Protein AF-0000000077151288 (afdb_homodimer)

Nearest PDB structures (foldseek):
  6z94-assembly2_B  TM=9.284E-01  e=4.843E-17  uncultured bacterium
  1kvs-assembly1_A  TM=2.671E-01  e=2.967E-01  Escherichia coli
  1nah-assembly1_A  TM=2.744E-01  e=1.844E+00  Escherichia coli
  1a9y-assembly1_A-2  TM=2.621E-01  e=1.731E+00  Escherichia coli
  1kvu-assembly1_A-2  TM=2.338E-01  e=2.228E+00  Escherichia coli

Sequence (300 aa):
MILVSACLAGLDSKYNGKNNYNGYIEKLVREGKAIMICPEQMGGLPTPRDSCEIACGAGGDVLAGKAKVIDSKGQNQTEKFLKGARETLKVARLYNIKKAILKSKSPSCGFGRIYDGTFSGKLIEGNGVTAELLSGNGFEVMTEEDIPKKMILVSACLAGLDSKYNGKNNYNGYIEKLVREGKAIMICPEQMGGLPTPRDSCEIACGAGGDVLAGKAKVIDSKGQNQTEKFLKGARETLKVARLYNIKKAILKSKSPSCGFGRIYDGTFSGKLIEGNGVTAELLSGNGFEVMTEEDIPKK

InterPro domains:
  IPR007553 2-thiouracil desulfurase [PF04463] (2-146)

Radius of gyration: 18.73 Å; Cα contacts (8 Å, |Δi|>4): 794; chains: 2; bounding box: 40×53×42 Å

Solvent-accessible surface area (backbone atoms only — not comparable to full-atom values): 14656 Å² total; per-residue (Å²): 101,29,40,30,32,27,22,33,51,51,40,50,66,31,46,82,44,40,56,56,65,34,72,70,53,30,49,36,28,44,70,66,40,38,47,73,43,50,42,53,41,62,19,19,41,42,35,54,43,75,55,60,28,26,34,77,50,37,14,63,33,38,78,70,69,67,26,43,31,31,29,78,83,68,48,80,44,40,68,35,45,52,43,3,27,50,50,46,50,51,50,33,56,45,53,71,39,52,37,35,43,21,49,62,44,30,52,42,36,0,64,63,33,18,47,56,36,75,85,77,80,48,73,37,80,28,28,5,35,30,35,34,54,41,43,75,69,70,30,49,74,46,32,66,87,73,47,82,78,129,101,29,38,30,33,27,22,32,49,50,40,51,66,30,44,83,43,40,55,56,65,36,72,71,53,32,50,37,30,44,69,65,40,38,46,71,42,50,42,54,40,62,18,18,40,42,35,54,43,74,55,61,28,26,34,77,50,34,14,62,33,37,78,70,69,67,26,45,31,30,29,79,84,67,47,80,45,40,67,34,46,52,43,2,26,52,49,47,51,50,51,33,55,46,52,70,40,52,36,34,42,19,49,62,43,31,52,42,37,0,64,64,32,18,48,56,35,75,84,77,78,47,72,36,82,29,28,4,34,29,36,34,54,42,43,75,69,69,29,50,74,46,32,65,85,74,45,82,76,130

Secondary structure (DSSP, 8-state):
-EEEEGGGGT-S-STTS-----HHHHHHHHTT-EEEE-HHHHTT--SS---EEEETS-HHHHHTTS-EEEETTS-B-HHHHHHHHHHHHHHHHHTT--EEEE-TB-TTT--SEEE-SSSSS-EEE---HHHHHHHHTT-EEEEGGGS---/-EEEEGGGGT-S-STTS-----HHHHHHHHTT-EEEE-HHHHTT--SS---EEEETS-HHHHHTTS-EEEETTS-B-HHHHHHHHHHHHHHHHHTT--EEEE-TB-TTT--SEEE-SSSSS-EEE---HHHHHHHHTT-EEEEGGGS---

Organism: Ruminiclostridium cellulolyticum (strain ATCC 35319 / DSM 5812 / JCM 6584 / H10) (NCBI:txid394503)

Foldseek 3Di:
DAEEEQLCLWQLLELASGGNHDPVVVVCVVVVNYDYADLLVQLPHDPNHFAKFKEPDAQVCLVVVNIFIAGPVGDTCSSSLLSSLVVSVVVCVVVVHQEYAYADQHLRQHAQKHAHGPPPPDIDGYGHNNNVSSVVVRHHYHYPVPDDRD/DAEEEQLCLWQLLELASGGNHDPVVVVCVVVVNYDYADLLVQLPHDPNHFAKFKEPDAQVCLVVVNIFIAGPVGDTCSSSLLSSLVVSVVVCVVVVHQEYAYADQHLRQHAQKHAHGPPPPDIDGYGHNNNVSSVVVRHHYHYPVPDDRD

pLDDT: mean 97.58, std 5.74, range [43.06, 99.0]

Structure (mmCIF, N/CA/C/O backbone):
data_AF-0000000077151288-model_v1
#
loop_
_entity.id
_entity.type
_entity.pdbx_description
1 polymer 'Uncharacterized protein'
#
loop_
_atom_site.group_PDB
_atom_site.id
_atom_site.type_symbol
_atom_site.label_atom_id
_atom_site.label_alt_id
_atom_site.label_comp_id
_atom_site.label_asym_id
_atom_site.label_entity_id
_atom_site.label_seq_id
_atom_site.pdbx_PDB_ins_code
_atom_site.Cartn_x
_atom_site.Cartn_y
_atom_site.Cartn_z
_atom_site.occupancy
_atom_site.B_iso_or_equiv
_atom_site.auth_seq_id
_atom_site.auth_comp_id
_atom_site.auth_asym_id
_atom_site.auth_atom_id
_atom_site.pdbx_PDB_model_num
ATOM 1 N N . MET A 1 1 ? 17.812 -4.578 -6.18 1 94.25 1 MET A N 1
ATOM 2 C CA . MET A 1 1 ? 16.562 -4.41 -5.434 1 94.25 1 MET A CA 1
ATOM 3 C C . MET A 1 1 ? 15.539 -5.461 -5.848 1 94.25 1 MET A C 1
ATOM 5 O O . MET A 1 1 ? 15.516 -5.887 -7.004 1 94.25 1 MET A O 1
ATOM 9 N N . ILE A 1 2 ? 14.812 -6.02 -4.91 1 98.12 2 ILE A N 1
ATOM 10 C CA . ILE A 1 2 ? 13.836 -7.078 -5.145 1 98.12 2 ILE A CA 1
ATOM 11 C C . ILE A 1 2 ? 12.453 -6.629 -4.668 1 98.12 2 ILE A C 1
ATOM 13 O O . ILE A 1 2 ? 12.344 -5.902 -3.682 1 98.12 2 ILE A O 1
ATOM 17 N N . LEU A 1 3 ? 11.477 -7 -5.457 1 98.75 3 LEU A N 1
ATOM 18 C CA . LEU A 1 3 ? 10.094 -6.801 -5.035 1 98.75 3 LEU A CA 1
ATOM 19 C C . LEU A 1 3 ? 9.648 -7.91 -4.082 1 98.75 3 LEU A C 1
ATOM 21 O O . LEU A 1 3 ? 9.891 -9.094 -4.344 1 98.75 3 LEU A O 1
ATOM 25 N N . VAL A 1 4 ? 9.055 -7.539 -2.932 1 98.88 4 VAL A N 1
ATOM 26 C CA . VAL A 1 4 ? 8.625 -8.578 -2.004 1 98.88 4 VAL A CA 1
ATOM 27 C C . VAL A 1 4 ? 7.188 -8.305 -1.559 1 98.88 4 VAL A C 1
ATOM 29 O O . VAL A 1 4 ? 6.762 -7.152 -1.49 1 98.88 4 VAL A O 1
ATOM 32 N N . SER A 1 5 ? 6.367 -9.406 -1.288 1 98.94 5 SER A N 1
ATOM 33 C CA . SER A 1 5 ? 5.074 -9.227 -0.643 1 98.94 5 SER A CA 1
ATOM 34 C C . SER A 1 5 ? 5.223 -8.578 0.73 1 98.94 5 SER A C 1
ATOM 36 O O . SER A 1 5 ? 5.996 -9.055 1.565 1 98.94 5 SER A O 1
ATOM 38 N N . ALA A 1 6 ? 4.43 -7.543 0.948 1 98.88 6 ALA A N 1
ATOM 39 C CA . ALA A 1 6 ? 4.535 -6.77 2.184 1 98.88 6 ALA A CA 1
ATOM 40 C C . ALA A 1 6 ? 4.258 -7.645 3.402 1 98.88 6 ALA A C 1
ATOM 42 O O . ALA A 1 6 ? 4.879 -7.473 4.453 1 98.88 6 ALA A O 1
ATOM 43 N N . CYS A 1 7 ? 3.307 -8.578 3.273 1 98.81 7 CYS A N 1
ATOM 44 C CA . CYS A 1 7 ? 2.945 -9.43 4.406 1 98.81 7 CYS A CA 1
ATOM 45 C C . CYS A 1 7 ? 4.137 -10.266 4.859 1 98.81 7 CYS A C 1
ATOM 47 O O . CYS A 1 7 ? 4.254 -10.594 6.043 1 98.81 7 CYS A O 1
ATOM 49 N N . LEU A 1 8 ? 5.031 -10.633 3.949 1 98.62 8 LEU A N 1
ATOM 50 C CA . LEU A 1 8 ? 6.207 -11.43 4.285 1 98.62 8 LEU A CA 1
ATOM 51 C C . LEU A 1 8 ? 7.203 -10.617 5.098 1 98.62 8 LEU A C 1
ATOM 53 O O . LEU A 1 8 ? 8.031 -11.172 5.816 1 98.62 8 LEU A O 1
ATOM 57 N N . ALA A 1 9 ? 7.141 -9.281 4.922 1 98.31 9 ALA A N 1
ATOM 58 C CA . ALA A 1 9 ? 8.023 -8.391 5.668 1 98.31 9 ALA A CA 1
ATOM 59 C C . ALA A 1 9 ? 7.387 -7.973 6.992 1 98.31 9 ALA A C 1
ATOM 61 O O . ALA A 1 9 ? 7.938 -7.141 7.719 1 98.31 9 ALA A O 1
ATOM 62 N N . GLY A 1 10 ? 6.223 -8.469 7.273 1 98.31 10 GLY A N 1
ATOM 63 C CA . GLY A 1 10 ? 5.633 -8.258 8.586 1 98.31 10 GLY A CA 1
ATOM 64 C C . GLY A 1 10 ? 4.562 -7.18 8.586 1 98.31 10 GLY A C 1
ATOM 65 O O . GLY A 1 10 ? 4.051 -6.809 9.648 1 98.31 10 GLY A O 1
ATOM 66 N N . LEU A 1 11 ? 4.203 -6.562 7.52 1 98.44 11 LEU A N 1
ATOM 67 C CA . LEU A 1 11 ? 3.092 -5.617 7.488 1 98.44 11 LEU A CA 1
ATOM 68 C C . LEU A 1 11 ? 1.754 -6.352 7.535 1 98.44 11 LEU A C 1
ATOM 70 O O . LEU A 1 11 ? 1.594 -7.402 6.91 1 98.44 11 LEU A O 1
ATOM 74 N N . ASP A 1 12 ? 0.798 -5.844 8.266 1 98.44 12 ASP A N 1
ATOM 75 C CA . ASP A 1 12 ? -0.507 -6.473 8.438 1 98.44 12 ASP A CA 1
ATOM 76 C C . ASP A 1 12 ? -1.395 -6.234 7.215 1 98.44 12 ASP A C 1
ATOM 78 O O . ASP A 1 12 ? -2.457 -5.617 7.328 1 98.44 12 ASP A O 1
ATOM 82 N N . SER A 1 13 ? -0.981 -6.742 6.09 1 98.62 13 SER A N 1
ATOM 83 C CA . SER A 1 13 ? -1.669 -6.523 4.82 1 98.62 13 SER A CA 1
ATOM 84 C C . SER A 1 13 ? -2.371 -7.793 4.348 1 98.62 13 SER A C 1
ATOM 86 O O . SER A 1 13 ? -3.072 -7.781 3.334 1 98.62 13 SER A O 1
ATOM 88 N N . LYS A 1 14 ? -2.252 -8.938 5.078 1 98.56 14 LYS A N 1
ATOM 89 C CA . LYS A 1 14 ? -2.973 -10.172 4.777 1 98.56 14 LYS A CA 1
ATOM 90 C C . LYS A 1 14 ? -4.48 -9.961 4.855 1 98.56 14 LYS A C 1
ATOM 92 O O . LYS A 1 14 ? -4.953 -9.078 5.57 1 98.56 14 LYS A O 1
ATOM 97 N N . TYR A 1 15 ? -5.199 -10.734 4.16 1 98.75 15 TYR A N 1
ATOM 98 C CA . TYR A 1 15 ? -6.641 -10.523 4.074 1 98.75 15 TYR A CA 1
ATOM 99 C C . TYR A 1 15 ? -7.277 -10.531 5.457 1 98.75 15 TYR A C 1
ATOM 101 O O . TYR A 1 15 ? -8.266 -9.836 5.691 1 98.75 15 TYR A O 1
ATOM 109 N N . ASN A 1 16 ? -6.758 -11.281 6.414 1 98.56 16 ASN A N 1
ATOM 110 C CA . ASN A 1 16 ? -7.363 -11.406 7.738 1 98.56 16 ASN A CA 1
ATOM 111 C C . ASN A 1 16 ? -6.836 -10.336 8.695 1 98.56 16 ASN A C 1
ATOM 113 O O . ASN A 1 16 ? -7.094 -10.398 9.898 1 98.56 16 ASN A O 1
ATOM 117 N N . GLY A 1 17 ? -6.066 -9.391 8.203 1 98.38 17 GLY A N 1
ATOM 118 C CA . GLY A 1 17 ? -5.59 -8.273 9 1 98.38 17 GLY A CA 1
ATOM 119 C C . GLY A 1 17 ? -4.297 -8.57 9.742 1 98.38 17 GLY A C 1
ATOM 120 O O . GLY A 1 17 ? -3.828 -7.75 10.531 1 98.38 17 GLY A O 1
ATOM 121 N N . LYS A 1 18 ? -3.795 -9.742 9.523 1 98.31 18 LYS A N 1
ATOM 122 C CA . LYS A 1 18 ? -2.5 -10.133 10.078 1 98.31 18 LYS A CA 1
ATOM 123 C C . LYS A 1 18 ? -1.426 -10.164 8.992 1 98.31 18 LYS A C 1
ATOM 125 O O . LYS A 1 18 ? -1.477 -9.383 8.039 1 98.31 18 LYS A O 1
ATOM 130 N N . ASN A 1 19 ? -0.266 -10.891 9.273 1 98.62 19 ASN A N 1
ATOM 131 C CA . ASN A 1 19 ? 0.814 -10.953 8.289 1 98.62 19 ASN A CA 1
ATOM 132 C C . ASN A 1 19 ? 1.432 -12.344 8.227 1 98.62 19 ASN A C 1
ATOM 134 O O . ASN A 1 19 ? 0.938 -13.281 8.867 1 98.62 19 ASN A O 1
ATOM 138 N N . ASN A 1 20 ? 2.391 -12.562 7.324 1 98.44 20 ASN A N 1
ATOM 139 C CA . ASN A 1 20 ? 3.127 -13.805 7.117 1 98.44 20 ASN A CA 1
ATOM 140 C C . ASN A 1 20 ? 4.629 -13.609 7.312 1 98.44 20 ASN A C 1
ATOM 142 O O . ASN A 1 20 ? 5.43 -14.078 6.5 1 98.44 20 ASN A O 1
ATOM 146 N N . TYR A 1 21 ? 4.941 -13.078 8.406 1 98.19 21 TYR A N 1
ATOM 147 C CA . TYR A 1 21 ? 6.297 -12.617 8.695 1 98.19 21 TYR A CA 1
ATOM 148 C C . TYR A 1 21 ? 7.32 -13.695 8.359 1 98.19 21 TYR A C 1
ATOM 150 O O . TYR A 1 21 ? 7.16 -14.859 8.742 1 98.19 21 TYR A O 1
ATOM 158 N N . ASN A 1 22 ? 8.32 -13.32 7.566 1 97.69 22 ASN A N 1
ATOM 159 C CA . ASN A 1 22 ? 9.531 -14.055 7.227 1 97.69 22 ASN A CA 1
ATOM 160 C C . ASN A 1 22 ? 10.781 -13.242 7.527 1 97.69 22 ASN A C 1
ATOM 162 O O . ASN A 1 22 ? 11.031 -12.211 6.898 1 97.69 22 ASN A O 1
ATOM 166 N N . GLY A 1 23 ? 11.633 -13.727 8.453 1 97 23 GLY A N 1
ATOM 167 C CA . GLY A 1 23 ? 12.789 -12.984 8.922 1 97 23 GLY A CA 1
ATOM 168 C C . GLY A 1 23 ? 13.781 -12.656 7.82 1 97 23 GLY A C 1
ATOM 169 O O . GLY A 1 23 ? 14.406 -11.594 7.84 1 97 23 GLY A O 1
ATOM 170 N N . TYR A 1 24 ? 13.969 -13.578 6.902 1 97.44 24 TYR A N 1
ATOM 171 C CA . TYR A 1 24 ? 14.867 -13.336 5.777 1 97.44 24 TYR A CA 1
ATOM 172 C C . TYR A 1 24 ? 14.383 -12.172 4.93 1 97.44 24 TYR A C 1
ATOM 174 O O . TYR A 1 24 ? 15.172 -11.312 4.535 1 97.44 24 TYR A O 1
ATOM 182 N N . ILE A 1 25 ? 13.109 -12.109 4.66 1 97.94 25 ILE A N 1
ATOM 183 C CA . ILE A 1 25 ? 12.523 -11.062 3.834 1 97.94 25 ILE A CA 1
ATOM 184 C C . ILE A 1 25 ? 12.609 -9.719 4.562 1 97.94 25 ILE A C 1
ATOM 186 O O . ILE A 1 25 ? 12.969 -8.703 3.963 1 97.94 25 ILE A O 1
ATOM 190 N N . GLU A 1 26 ? 12.242 -9.758 5.824 1 97.75 26 GLU A N 1
ATOM 191 C CA . GLU A 1 26 ? 12.336 -8.531 6.613 1 97.75 26 GLU A CA 1
ATOM 192 C C . GLU A 1 26 ? 13.758 -7.973 6.598 1 97.75 26 GLU A C 1
ATOM 194 O O . GLU A 1 26 ? 13.953 -6.762 6.52 1 97.75 26 GLU A O 1
ATOM 199 N N . LYS A 1 27 ? 14.766 -8.812 6.699 1 97.31 27 LYS A N 1
ATOM 200 C CA . LYS A 1 27 ? 16.172 -8.383 6.664 1 97.31 27 LYS A CA 1
ATOM 201 C C . LYS A 1 27 ? 16.5 -7.699 5.344 1 97.31 27 LYS A C 1
ATOM 203 O O . LYS A 1 27 ? 17.203 -6.684 5.32 1 97.31 27 LYS A O 1
ATOM 208 N N . LEU A 1 28 ? 16.031 -8.266 4.207 1 97.38 28 LEU A N 1
ATOM 209 C CA . LEU A 1 28 ? 16.25 -7.648 2.906 1 97.38 28 LEU A CA 1
ATOM 210 C C . LEU A 1 28 ? 15.703 -6.223 2.887 1 97.38 28 LEU A C 1
ATOM 212 O O . LEU A 1 28 ? 16.344 -5.316 2.348 1 97.38 28 LEU A O 1
ATOM 216 N N . VAL A 1 29 ? 14.508 -6.031 3.473 1 97.81 29 VAL A N 1
ATOM 217 C CA . VAL A 1 29 ? 13.867 -4.723 3.521 1 97.81 29 VAL A CA 1
ATOM 218 C C . VAL A 1 29 ? 14.703 -3.77 4.375 1 97.81 29 VAL A C 1
ATOM 220 O O . VAL A 1 29 ? 15.016 -2.654 3.949 1 97.81 29 VAL A O 1
ATOM 223 N N . ARG A 1 30 ? 15.102 -4.203 5.496 1 97.12 30 ARG A N 1
ATOM 224 C CA . ARG A 1 30 ? 15.875 -3.396 6.434 1 97.12 30 ARG A CA 1
ATOM 225 C C . ARG A 1 30 ? 17.188 -2.947 5.809 1 97.12 30 ARG A C 1
ATOM 227 O O . ARG A 1 30 ? 17.672 -1.848 6.09 1 97.12 30 ARG A O 1
ATOM 234 N N . GLU A 1 31 ? 17.719 -3.773 4.996 1 97.25 31 GLU A N 1
ATOM 235 C CA . GLU A 1 31 ? 19 -3.49 4.355 1 97.25 31 GLU A CA 1
ATOM 236 C C . GLU A 1 31 ? 18.812 -2.662 3.088 1 97.25 31 GLU A C 1
ATOM 238 O O . GLU A 1 31 ? 19.781 -2.377 2.379 1 97.25 31 GLU A O 1
ATOM 243 N N . GLY A 1 32 ? 17.609 -2.293 2.832 1 95.44 32 GLY A N 1
ATOM 244 C CA . GLY A 1 32 ? 17.344 -1.466 1.667 1 95.44 32 GLY A CA 1
ATOM 245 C C . GLY A 1 32 ? 17.422 -2.23 0.359 1 95.44 32 GLY A C 1
ATOM 246 O O . GLY A 1 32 ? 17.594 -1.633 -0.706 1 95.44 32 GLY A O 1
ATOM 247 N N . LYS A 1 33 ? 17.266 -3.547 0.412 1 97.06 33 LYS A N 1
ATOM 248 C CA . LYS A 1 33 ? 17.453 -4.395 -0.763 1 97.06 33 LYS A CA 1
ATOM 249 C C . LYS A 1 33 ? 16.109 -4.844 -1.332 1 97.06 33 LYS A C 1
ATOM 251 O O . LYS A 1 33 ? 16.062 -5.535 -2.352 1 97.06 33 LYS A O 1
ATOM 256 N N . ALA A 1 34 ? 15 -4.449 -0.717 1 98.12 34 ALA A N 1
ATOM 257 C CA . ALA A 1 34 ? 13.688 -4.895 -1.18 1 98.12 34 ALA A CA 1
ATOM 258 C C . ALA A 1 34 ? 12.656 -3.775 -1.066 1 98.12 34 ALA A C 1
ATOM 260 O O . ALA A 1 34 ? 12.75 -2.924 -0.178 1 98.12 34 ALA A O 1
ATOM 261 N N . ILE A 1 35 ? 11.711 -3.793 -2.006 1 98.62 35 ILE A N 1
ATOM 262 C CA . ILE A 1 35 ? 10.539 -2.928 -2.006 1 98.62 35 ILE A CA 1
ATOM 263 C C . ILE A 1 35 ? 9.289 -3.756 -1.703 1 98.62 35 ILE A C 1
ATOM 265 O O . ILE A 1 35 ? 9.047 -4.785 -2.338 1 98.62 35 ILE A O 1
ATOM 269 N N . MET A 1 36 ? 8.523 -3.275 -0.706 1 98.69 36 MET A N 1
ATOM 270 C CA . MET A 1 36 ? 7.324 -3.992 -0.282 1 98.69 36 MET A CA 1
ATOM 271 C C . MET A 1 36 ? 6.117 -3.576 -1.118 1 98.69 36 MET A C 1
ATOM 273 O O . MET A 1 36 ? 5.949 -2.396 -1.429 1 98.69 36 MET A O 1
ATOM 277 N N . ILE A 1 37 ? 5.293 -4.555 -1.452 1 98.81 37 ILE A N 1
ATOM 278 C CA . ILE A 1 37 ? 4.035 -4.281 -2.137 1 98.81 37 ILE A CA 1
ATOM 279 C C . ILE A 1 37 ? 2.943 -5.211 -1.604 1 98.81 37 ILE A C 1
ATOM 281 O O . ILE A 1 37 ? 3.234 -6.309 -1.125 1 98.81 37 ILE A O 1
ATOM 285 N N . CYS A 1 38 ? 1.777 -4.77 -1.622 1 98.88 38 CYS A N 1
ATOM 286 C CA . CYS A 1 38 ? 0.576 -5.586 -1.493 1 98.88 38 CYS A CA 1
ATOM 287 C C . CYS A 1 38 ? -0.387 -5.328 -2.646 1 98.88 38 CYS A C 1
ATOM 289 O O . CYS A 1 38 ? -1.115 -4.332 -2.639 1 98.88 38 CYS A O 1
ATOM 291 N N . PRO A 1 39 ? -0.409 -6.242 -3.645 1 98.94 39 PRO A N 1
ATOM 292 C CA . PRO A 1 39 ? -1.254 -6.031 -4.82 1 98.94 39 PRO A CA 1
ATOM 293 C C . PRO A 1 39 ? -2.719 -5.789 -4.461 1 98.94 39 PRO A C 1
ATOM 295 O O . PRO A 1 39 ? -3.385 -4.961 -5.09 1 98.94 39 PRO A O 1
ATOM 298 N N . GLU A 1 40 ? -3.254 -6.5 -3.465 1 98.94 40 GLU A N 1
ATOM 299 C CA . GLU A 1 40 ? -4.664 -6.387 -3.109 1 98.94 40 GLU A CA 1
ATOM 300 C C . GLU A 1 40 ? -4.984 -4.996 -2.564 1 98.94 40 GLU A C 1
ATOM 302 O O . GLU A 1 40 ? -6.008 -4.406 -2.916 1 98.94 40 GLU A O 1
ATOM 307 N N . GLN A 1 41 ? -4.082 -4.48 -1.67 1 98.88 41 GLN A N 1
ATOM 308 C CA . GLN A 1 41 ? -4.285 -3.115 -1.198 1 98.88 41 GLN A CA 1
ATOM 309 C C . GLN A 1 41 ? -4.137 -2.111 -2.338 1 98.88 41 GLN A C 1
ATOM 311 O O . GLN A 1 41 ? -4.934 -1.179 -2.457 1 98.88 41 GLN A O 1
ATOM 316 N N . MET A 1 42 ? -3.135 -2.309 -3.182 1 98.81 42 MET A N 1
ATOM 317 C CA . MET A 1 42 ? -2.889 -1.401 -4.301 1 98.81 42 MET A CA 1
ATOM 318 C C . MET A 1 42 ? -4.031 -1.456 -5.309 1 98.81 42 MET A C 1
ATOM 320 O O . MET A 1 42 ? -4.285 -0.482 -6.016 1 98.81 42 MET A O 1
ATOM 324 N N . GLY A 1 43 ? -4.695 -2.531 -5.352 1 98.81 43 GLY A N 1
ATOM 325 C CA . GLY A 1 43 ? -5.871 -2.691 -6.195 1 98.81 43 GLY A CA 1
ATOM 326 C C . GLY A 1 43 ? -7.121 -2.076 -5.598 1 98.81 43 GLY A C 1
ATOM 327 O O . GLY A 1 43 ? -8.164 -2.008 -6.254 1 98.81 43 GLY A O 1
ATOM 328 N N . GLY A 1 44 ? -7.008 -1.743 -4.379 1 98.75 44 GLY A N 1
ATOM 329 C CA . GLY A 1 44 ? -8.109 -1.008 -3.771 1 98.75 44 GLY A CA 1
ATOM 330 C C . GLY A 1 44 ? -8.93 -1.848 -2.811 1 98.75 44 GLY A C 1
ATOM 331 O O . GLY A 1 44 ? -9.992 -1.422 -2.359 1 98.75 44 GLY A O 1
ATOM 332 N N . LEU A 1 45 ? -8.555 -3.049 -2.498 1 98.88 45 LEU A N 1
ATOM 333 C CA . LEU A 1 45 ? -9.289 -3.889 -1.559 1 98.88 45 LEU A CA 1
ATOM 334 C C . LEU A 1 45 ? -8.984 -3.49 -0.119 1 98.88 45 LEU A C 1
ATOM 336 O O . LEU A 1 45 ? -7.855 -3.092 0.193 1 98.88 45 LEU A O 1
ATOM 340 N N . PRO A 1 46 ? -9.953 -3.646 0.745 1 98.75 46 PRO A N 1
ATOM 341 C CA . PRO A 1 46 ? -9.711 -3.324 2.154 1 98.75 46 PRO A CA 1
ATOM 342 C C . PRO A 1 46 ? -8.961 -4.43 2.893 1 98.75 46 PRO A C 1
ATOM 344 O O . PRO A 1 46 ? -8.812 -5.535 2.369 1 98.75 46 PRO A O 1
ATOM 347 N N . THR A 1 47 ? -8.414 -4.074 4.008 1 98.81 47 THR A N 1
ATOM 348 C CA . THR A 1 47 ? -7.809 -5 4.965 1 98.81 47 THR A CA 1
ATOM 349 C C . THR A 1 47 ? -8.344 -4.742 6.371 1 98.81 47 THR A C 1
ATOM 351 O O . THR A 1 47 ? -8.18 -3.646 6.914 1 98.81 47 THR A O 1
ATOM 354 N N . PRO A 1 48 ? -9.016 -5.703 7.117 1 98.62 48 PRO A N 1
ATOM 355 C CA . PRO A 1 48 ? -9.242 -7.059 6.613 1 98.62 48 PRO A CA 1
ATOM 356 C C . PRO A 1 48 ? -10.289 -7.105 5.508 1 98.62 48 PRO A C 1
ATOM 358 O O . PRO A 1 48 ? -10.93 -6.09 5.215 1 98.62 48 PRO A O 1
ATOM 361 N N . ARG A 1 49 ? -10.352 -8.156 4.852 1 98.81 49 ARG A N 1
ATOM 362 C CA . ARG A 1 49 ? -11.328 -8.469 3.814 1 98.81 49 ARG A CA 1
ATOM 363 C C . ARG A 1 49 ? -11.625 -9.961 3.777 1 98.81 49 ARG A C 1
ATOM 365 O O . ARG A 1 49 ? -10.922 -10.758 4.398 1 98.81 49 ARG A O 1
ATOM 372 N N . ASP A 1 50 ? -12.688 -10.312 3.018 1 98.75 50 ASP A N 1
ATOM 373 C CA . ASP A 1 50 ? -12.961 -11.727 2.779 1 98.75 50 ASP A CA 1
ATOM 374 C C . ASP A 1 50 ? -11.867 -12.359 1.913 1 98.75 50 ASP A C 1
ATOM 376 O O . ASP A 1 50 ? -11.328 -11.703 1.016 1 98.75 50 ASP A O 1
ATOM 380 N N . SER A 1 51 ? -11.562 -13.617 2.23 1 98.81 51 SER A N 1
ATOM 381 C CA . SER A 1 51 ? -10.586 -14.336 1.417 1 98.81 51 SER A CA 1
ATOM 382 C C . SER A 1 51 ? -11.07 -14.477 -0.023 1 98.81 51 SER A C 1
ATOM 384 O O . SER A 1 51 ? -12.273 -14.5 -0.281 1 98.81 51 SER A O 1
ATOM 386 N N . CYS A 1 52 ? -10.164 -14.547 -0.966 1 98.94 52 CYS A N 1
ATOM 387 C CA . CYS A 1 52 ? -10.477 -14.68 -2.383 1 98.94 52 CYS A CA 1
ATOM 388 C C . CYS A 1 52 ? -9.766 -15.891 -2.986 1 98.94 52 CYS A C 1
ATOM 390 O O . CYS A 1 52 ? -8.695 -16.281 -2.516 1 98.94 52 CYS A O 1
ATOM 392 N N . GLU A 1 53 ? -10.297 -16.469 -3.936 1 98.94 53 GLU A N 1
ATOM 393 C CA . GLU A 1 53 ? -9.695 -17.5 -4.781 1 98.94 53 GLU A CA 1
ATOM 394 C C . GLU A 1 53 ? -10.055 -17.281 -6.25 1 98.94 53 GLU A C 1
ATOM 396 O O . GLU A 1 53 ? -10.992 -16.547 -6.562 1 98.94 53 GLU A O 1
ATOM 401 N N . ILE A 1 54 ? -9.25 -17.781 -7.172 1 98.94 54 ILE A N 1
ATOM 402 C CA . ILE A 1 54 ? -9.539 -17.734 -8.602 1 98.94 54 ILE A CA 1
ATOM 403 C C . ILE A 1 54 ? -10.461 -18.891 -8.977 1 98.94 54 ILE A C 1
ATOM 405 O O . ILE A 1 54 ? -10.109 -20.062 -8.805 1 98.94 54 ILE A O 1
ATOM 409 N N . ALA A 1 55 ? -11.625 -18.516 -9.469 1 98.06 55 ALA A N 1
ATOM 410 C CA . ALA A 1 55 ? -12.617 -19.516 -9.844 1 98.06 55 ALA A CA 1
ATOM 411 C C . ALA A 1 55 ? -12.352 -20.047 -11.25 1 98.06 55 ALA A C 1
ATOM 413 O O . ALA A 1 55 ? -12.266 -19.281 -12.203 1 98.06 55 ALA A O 1
ATOM 414 N N . CYS A 1 56 ? -12.242 -21.328 -11.375 1 93.88 56 CYS A N 1
ATOM 415 C CA . CYS A 1 56 ? -12.172 -22.062 -12.641 1 93.88 56 CYS A CA 1
ATOM 416 C C . CYS A 1 56 ? -10.992 -21.594 -13.477 1 93.88 56 CYS A C 1
ATOM 418 O O . CYS A 1 56 ? -11.141 -21.312 -14.664 1 93.88 56 CYS A O 1
ATOM 420 N N . GLY A 1 57 ? -9.852 -21.484 -12.922 1 97.81 57 GLY A N 1
ATOM 421 C CA . GLY A 1 57 ? -8.641 -21.125 -13.633 1 97.81 57 GLY A CA 1
ATOM 422 C C . GLY A 1 57 ? -7.551 -20.578 -12.727 1 97.81 57 GLY A C 1
ATOM 423 O O . GLY A 1 57 ? -7.582 -20.812 -11.508 1 97.81 57 GLY A O 1
ATOM 424 N N . ALA A 1 58 ? -6.5 -20.047 -13.336 1 98.69 58 ALA A N 1
ATOM 425 C CA . ALA A 1 58 ? -5.379 -19.422 -12.648 1 98.69 58 ALA A CA 1
ATOM 426 C C . ALA A 1 58 ? -5.184 -17.984 -13.109 1 98.69 58 ALA A C 1
ATOM 428 O O . ALA A 1 58 ? -6.043 -17.422 -13.797 1 98.69 58 ALA A O 1
ATOM 429 N N . GLY A 1 59 ? -4.105 -17.375 -12.641 1 98.88 59 GLY A N 1
ATOM 430 C CA . GLY A 1 59 ? -3.859 -15.969 -12.922 1 98.88 59 GLY A CA 1
ATOM 431 C C . GLY A 1 59 ? -3.869 -15.641 -14.398 1 98.88 59 GLY A C 1
ATOM 432 O O . GLY A 1 59 ? -4.379 -14.594 -14.805 1 98.88 59 GLY A O 1
ATOM 433 N N . GLY A 1 60 ? -3.242 -16.531 -15.172 1 98.81 60 GLY A N 1
ATOM 434 C CA . GLY A 1 60 ? -3.232 -16.312 -16.609 1 98.81 60 GLY A CA 1
ATOM 435 C C . GLY A 1 60 ? -4.625 -16.266 -17.203 1 98.81 60 GLY A C 1
ATOM 436 O O . GLY A 1 60 ? -4.879 -15.469 -18.125 1 98.81 60 GLY A O 1
ATOM 437 N N . ASP A 1 61 ? -5.535 -17.094 -16.781 1 98.88 61 ASP A N 1
ATOM 438 C CA . ASP A 1 61 ? -6.918 -17.109 -17.25 1 98.88 61 ASP A CA 1
ATOM 439 C C . ASP A 1 61 ? -7.641 -15.82 -16.844 1 98.88 61 ASP A C 1
ATOM 441 O O . ASP A 1 61 ? -8.477 -15.312 -17.609 1 98.88 61 ASP A O 1
ATOM 445 N N . VAL A 1 62 ? -7.355 -15.328 -15.633 1 98.94 62 VAL A N 1
ATOM 446 C CA . VAL A 1 62 ? -7.953 -14.062 -15.203 1 98.94 62 VAL A CA 1
ATOM 447 C C . VAL A 1 62 ? -7.496 -12.938 -16.125 1 98.94 62 VAL A C 1
ATOM 449 O O . VAL A 1 62 ? -8.32 -12.141 -16.594 1 98.94 62 VAL A O 1
ATOM 452 N N . LEU A 1 63 ? -6.172 -12.867 -16.422 1 98.88 63 LEU A N 1
ATOM 453 C CA . LEU A 1 63 ? -5.602 -11.844 -17.281 1 98.88 63 LEU A CA 1
ATOM 454 C C . LEU A 1 63 ? -6.203 -11.914 -18.688 1 98.88 63 LEU A C 1
ATOM 456 O O . LEU A 1 63 ? -6.371 -10.891 -19.344 1 98.88 63 LEU A O 1
ATOM 460 N N . ALA A 1 64 ? -6.586 -13.07 -19.094 1 98.69 64 ALA A N 1
ATOM 461 C CA . ALA A 1 64 ? -7.141 -13.297 -20.422 1 98.69 64 ALA A CA 1
ATOM 462 C C . ALA A 1 64 ? -8.656 -13.109 -20.422 1 98.69 64 ALA A C 1
ATOM 464 O O . ALA A 1 64 ? -9.305 -13.242 -21.469 1 98.69 64 ALA A O 1
ATOM 465 N N . GLY A 1 65 ? -9.242 -12.852 -19.297 1 98.56 65 GLY A N 1
ATOM 466 C CA . GLY A 1 65 ? -10.68 -12.648 -19.203 1 98.56 65 GLY A CA 1
ATOM 467 C C . GLY A 1 65 ? -11.469 -13.945 -19.203 1 98.56 65 GLY A C 1
ATOM 468 O O . GLY A 1 65 ? -12.664 -13.953 -19.484 1 98.56 65 GLY A O 1
ATOM 469 N N . LYS A 1 66 ? -10.852 -15.031 -18.828 1 98.69 66 LYS A N 1
ATOM 470 C CA . LYS A 1 66 ? -11.461 -16.344 -18.922 1 98.69 66 LYS A CA 1
ATOM 471 C C . LYS A 1 66 ? -11.766 -16.922 -17.547 1 98.69 66 LYS A C 1
ATOM 473 O O . LYS A 1 66 ? -12.328 -18 -17.422 1 98.69 66 LYS A O 1
ATOM 478 N N . ALA A 1 67 ? -11.352 -16.312 -16.516 1 98.75 67 ALA A N 1
ATOM 479 C CA . ALA A 1 67 ? -11.609 -16.703 -15.133 1 98.75 67 ALA A CA 1
ATOM 480 C C . ALA A 1 67 ? -11.867 -15.469 -14.258 1 98.75 67 ALA A C 1
ATOM 482 O O . ALA A 1 67 ? -11.594 -14.344 -14.664 1 98.75 67 ALA A O 1
ATOM 483 N N . LYS A 1 68 ? -12.461 -15.719 -13.156 1 98.81 68 LYS A N 1
ATOM 484 C CA . LYS A 1 68 ? -12.812 -14.656 -12.219 1 98.81 68 LYS A CA 1
ATOM 485 C C . LYS A 1 68 ? -12.172 -14.898 -10.852 1 98.81 68 LYS A C 1
ATOM 487 O O . LYS A 1 68 ? -11.883 -16.031 -10.492 1 98.81 68 LYS A O 1
ATOM 492 N N . VAL A 1 69 ? -11.875 -13.82 -10.18 1 98.94 69 VAL A N 1
ATOM 493 C CA . VAL A 1 69 ? -11.547 -13.891 -8.758 1 98.94 69 VAL A CA 1
ATOM 494 C C . VAL A 1 69 ? -12.797 -13.648 -7.922 1 98.94 69 VAL A C 1
ATOM 496 O O . VAL A 1 69 ? -13.469 -12.625 -8.078 1 98.94 69 VAL A O 1
ATOM 499 N N . ILE A 1 70 ? -13.078 -14.57 -7.047 1 98.88 70 ILE A N 1
ATOM 500 C CA . ILE A 1 70 ? -14.281 -14.477 -6.227 1 98.88 70 ILE A CA 1
ATOM 501 C C . ILE A 1 70 ? -13.898 -14.523 -4.746 1 98.88 70 ILE A C 1
ATOM 503 O O . ILE A 1 70 ? -12.945 -15.211 -4.371 1 98.88 70 ILE A O 1
ATOM 507 N N . ASP A 1 71 ? -14.594 -13.75 -3.918 1 98.75 71 ASP A N 1
ATOM 508 C CA . ASP A 1 71 ? -14.336 -13.828 -2.484 1 98.75 71 ASP A CA 1
ATOM 509 C C . ASP A 1 71 ? -15.203 -14.898 -1.826 1 98.75 71 ASP A C 1
ATOM 511 O O . ASP A 1 71 ? -16.016 -15.539 -2.492 1 98.75 71 ASP A O 1
ATOM 515 N N . SER A 1 72 ? -15 -15.172 -0.568 1 98.56 72 SER A N 1
ATOM 516 C CA . SER A 1 72 ? -15.648 -16.266 0.14 1 98.56 72 SER A CA 1
ATOM 517 C C . SER A 1 72 ? -17.141 -16.016 0.292 1 98.56 72 SER A C 1
ATOM 519 O O . SER A 1 72 ? -17.891 -16.922 0.669 1 98.56 72 SER A O 1
ATOM 521 N N . LYS A 1 73 ? -17.578 -14.836 -0.033 1 98.44 73 LYS A N 1
ATOM 522 C CA . LYS A 1 73 ? -19 -14.508 0.012 1 98.44 73 LYS A CA 1
ATOM 52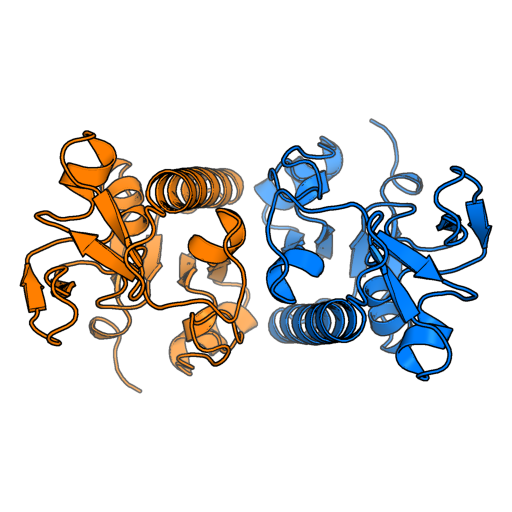3 C C . LYS A 1 73 ? -19.609 -14.492 -1.39 1 98.44 73 LYS A C 1
ATOM 525 O O . LYS A 1 73 ? -20.766 -14.094 -1.569 1 98.44 73 LYS A O 1
ATOM 530 N N . GLY A 1 74 ? -18.812 -14.797 -2.328 1 98.12 74 GLY A N 1
ATOM 531 C CA . GLY A 1 74 ? -19.312 -14.938 -3.688 1 98.12 74 GLY A CA 1
ATOM 532 C C . GLY A 1 74 ? -19.234 -13.648 -4.488 1 98.12 74 GLY A C 1
ATOM 533 O O . GLY A 1 74 ? -19.719 -13.586 -5.617 1 98.12 74 GLY A O 1
ATOM 534 N N . GLN A 1 75 ? -18.656 -12.586 -3.955 1 98.38 75 GLN A N 1
ATOM 535 C CA . GLN A 1 75 ? -18.547 -11.32 -4.668 1 98.38 75 GLN A CA 1
ATOM 536 C C . GLN A 1 75 ? -17.391 -11.352 -5.668 1 98.38 75 GLN A C 1
ATOM 538 O O . GLN A 1 75 ? -16.328 -11.891 -5.371 1 98.38 75 GLN A O 1
ATOM 543 N N . ASN A 1 76 ? -17.656 -10.82 -6.859 1 98.81 76 ASN A N 1
ATOM 544 C CA . ASN A 1 76 ? -16.641 -10.719 -7.91 1 98.81 76 ASN A CA 1
ATOM 545 C C . ASN A 1 76 ? -15.625 -9.617 -7.609 1 98.81 76 ASN A C 1
ATOM 547 O O . ASN A 1 76 ? -15.984 -8.445 -7.543 1 98.81 76 ASN A O 1
ATOM 551 N N . GLN A 1 77 ? -14.328 -9.992 -7.418 1 98.88 77 GLN A N 1
ATOM 552 C CA . GLN A 1 77 ? -13.273 -9.039 -7.098 1 98.88 77 GLN A CA 1
ATOM 553 C C . GLN A 1 77 ? -12.273 -8.922 -8.242 1 98.88 77 GLN A C 1
ATOM 555 O O . GLN A 1 77 ? -11.188 -8.367 -8.07 1 98.88 77 GLN A O 1
ATOM 560 N N . THR A 1 78 ? -12.57 -9.367 -9.445 1 98.94 78 THR A N 1
ATOM 561 C CA . THR A 1 78 ? -11.664 -9.531 -10.57 1 98.94 78 THR A CA 1
ATOM 562 C C . THR A 1 78 ? -10.992 -8.211 -10.922 1 98.94 78 THR A C 1
ATOM 564 O O . THR A 1 78 ? -9.766 -8.141 -11.055 1 98.94 78 THR A O 1
ATOM 567 N N . GLU A 1 79 ? -11.766 -7.195 -11.031 1 98.88 79 GLU A N 1
ATOM 568 C CA . GLU A 1 79 ? -11.219 -5.918 -11.492 1 98.88 79 GLU A CA 1
ATOM 569 C C . GLU A 1 79 ? -10.203 -5.359 -10.508 1 98.88 79 GLU A C 1
ATOM 571 O O . GLU A 1 79 ? -9.219 -4.742 -10.906 1 98.88 79 GLU A O 1
ATOM 576 N N . LYS A 1 80 ? -10.453 -5.551 -9.211 1 98.81 80 LYS A N 1
ATOM 577 C CA . LYS A 1 80 ? -9.523 -5.078 -8.188 1 98.81 80 LYS A CA 1
ATOM 578 C C . LYS A 1 80 ? -8.211 -5.848 -8.234 1 98.81 80 LYS A C 1
ATOM 580 O O . LYS A 1 80 ? -7.141 -5.27 -8.031 1 98.81 80 LYS A O 1
ATOM 585 N N . PHE A 1 81 ? -8.273 -7.129 -8.492 1 98.94 81 PHE A N 1
ATOM 586 C CA . PHE A 1 81 ? -7.066 -7.941 -8.609 1 98.94 81 PHE A CA 1
ATOM 587 C C . PHE A 1 81 ? -6.277 -7.555 -9.852 1 98.94 81 PHE A C 1
ATOM 589 O O . PHE A 1 81 ? -5.047 -7.492 -9.812 1 98.94 81 PHE 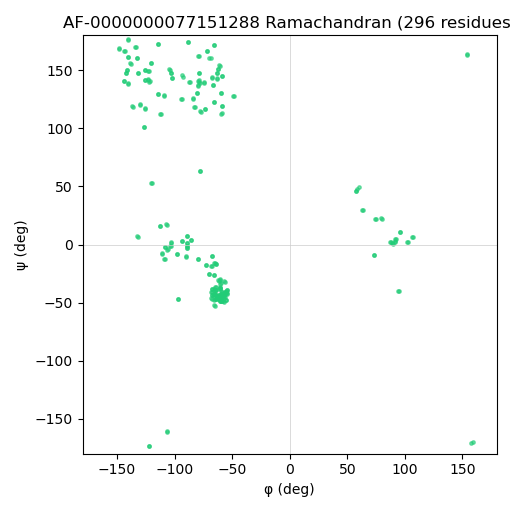A O 1
ATOM 596 N N . LEU A 1 82 ? -6.961 -7.316 -10.93 1 98.94 82 LEU A N 1
ATOM 597 C CA . LEU A 1 82 ? -6.297 -6.871 -12.148 1 98.94 82 LEU A CA 1
ATOM 598 C C . LEU A 1 82 ? -5.629 -5.516 -11.945 1 98.94 82 LEU A C 1
ATOM 600 O O . LEU A 1 82 ? -4.477 -5.32 -12.336 1 98.94 82 LEU A O 1
ATOM 604 N N . LYS A 1 83 ? -6.348 -4.609 -11.328 1 98.88 83 LYS A N 1
ATOM 605 C CA . LYS A 1 83 ? -5.785 -3.295 -11.031 1 98.88 83 LYS A CA 1
ATOM 606 C C . LYS A 1 83 ? -4.547 -3.418 -10.148 1 98.88 83 LYS A C 1
ATOM 608 O O . LYS A 1 83 ? -3.529 -2.77 -10.398 1 98.88 83 LYS A O 1
ATOM 613 N N . GLY A 1 84 ? -4.676 -4.25 -9.102 1 98.88 84 GLY A N 1
ATOM 614 C CA . GLY A 1 84 ? -3.543 -4.484 -8.219 1 98.88 84 GLY A CA 1
ATOM 615 C C . GLY A 1 84 ? -2.318 -5.008 -8.938 1 98.88 84 GLY A C 1
ATOM 616 O O . GLY A 1 84 ? -1.195 -4.586 -8.664 1 98.88 84 GLY A O 1
ATOM 617 N N . ALA A 1 85 ? -2.525 -5.918 -9.852 1 98.94 85 ALA A N 1
ATOM 618 C CA . ALA A 1 85 ? -1.435 -6.473 -10.648 1 98.94 85 ALA A CA 1
ATOM 619 C C . ALA A 1 85 ? -0.772 -5.395 -11.5 1 98.94 85 ALA A C 1
ATOM 621 O O . ALA A 1 85 ? 0.456 -5.297 -11.547 1 98.94 85 ALA A O 1
ATOM 622 N N . ARG A 1 86 ? -1.58 -4.57 -12.125 1 98.88 86 ARG A N 1
ATOM 623 C CA . ARG A 1 86 ? -1.056 -3.51 -12.984 1 98.88 86 ARG A CA 1
ATOM 624 C C . ARG A 1 86 ? -0.28 -2.48 -12.164 1 98.88 86 ARG A C 1
ATOM 626 O O . ARG A 1 86 ? 0.782 -2.018 -12.586 1 98.88 86 ARG A O 1
ATOM 633 N N . GLU A 1 87 ? -0.818 -2.123 -11.031 1 98.75 87 GLU A N 1
ATOM 634 C CA . GLU A 1 87 ? -0.115 -1.179 -10.164 1 98.75 87 GLU A CA 1
ATOM 635 C C . GLU A 1 87 ? 1.203 -1.762 -9.664 1 98.75 87 GLU A C 1
ATOM 637 O O . GLU A 1 87 ? 2.197 -1.043 -9.539 1 98.75 87 GLU A O 1
ATOM 642 N N . THR A 1 88 ? 1.193 -3.025 -9.344 1 98.88 88 THR A N 1
ATOM 643 C CA . THR A 1 88 ? 2.42 -3.686 -8.914 1 98.88 88 THR A CA 1
ATOM 644 C C . THR A 1 88 ? 3.477 -3.633 -10.016 1 98.88 88 THR A C 1
ATOM 646 O O . THR A 1 88 ? 4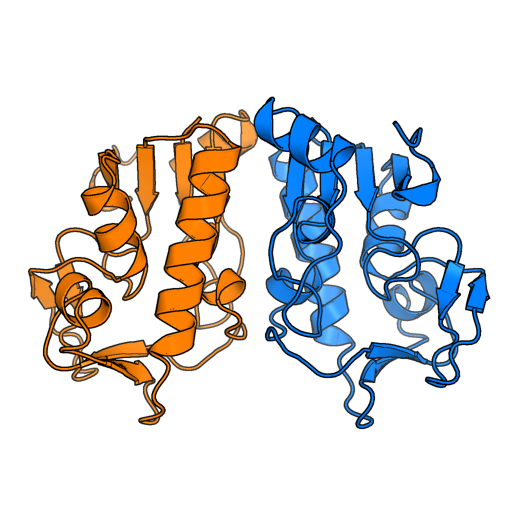.637 -3.314 -9.75 1 98.88 88 THR A O 1
ATOM 649 N N . LEU A 1 89 ? 3.1 -3.967 -11.234 1 98.88 89 LEU A N 1
ATOM 650 C CA . LEU A 1 89 ? 4.023 -3.883 -12.367 1 98.88 89 LEU A CA 1
ATOM 651 C C . LEU A 1 89 ? 4.555 -2.463 -12.523 1 98.88 89 LEU A C 1
ATOM 653 O O . LEU A 1 89 ? 5.75 -2.266 -12.758 1 98.88 89 LEU A O 1
ATOM 657 N N . LYS A 1 90 ? 3.652 -1.511 -12.422 1 98.5 90 LYS A N 1
ATOM 658 C CA . LYS A 1 90 ? 4.047 -0.107 -12.492 1 98.5 90 LYS A CA 1
ATOM 659 C C . LYS A 1 90 ? 5.117 0.213 -11.453 1 98.5 90 LYS A C 1
ATOM 661 O O . LYS A 1 90 ? 6.133 0.835 -11.773 1 98.5 90 LYS A O 1
ATOM 666 N N . VAL A 1 91 ? 4.926 -0.197 -10.219 1 98.62 91 VAL A N 1
ATOM 667 C CA . VAL A 1 91 ? 5.871 0.03 -9.133 1 98.62 91 VAL A CA 1
ATOM 668 C C . VAL A 1 91 ? 7.207 -0.628 -9.461 1 98.62 91 VAL A C 1
ATOM 670 O O . VAL A 1 91 ? 8.266 -0.007 -9.32 1 98.62 91 VAL A O 1
ATOM 673 N N . ALA A 1 92 ? 7.176 -1.863 -9.875 1 98.69 92 ALA A N 1
ATOM 674 C CA . ALA A 1 92 ? 8.398 -2.588 -10.219 1 98.69 92 ALA A CA 1
ATOM 675 C C . ALA A 1 92 ? 9.188 -1.85 -11.297 1 98.69 92 ALA A C 1
ATOM 677 O O . ALA A 1 92 ? 10.406 -1.729 -11.203 1 98.69 92 ALA A O 1
ATOM 678 N N . ARG A 1 93 ? 8.492 -1.368 -12.25 1 97.88 93 ARG A N 1
ATOM 679 C CA . ARG A 1 93 ? 9.141 -0.642 -13.336 1 97.88 93 ARG A CA 1
ATOM 680 C C . ARG A 1 93 ? 9.734 0.673 -12.844 1 97.88 93 ARG A C 1
ATOM 682 O O . ARG A 1 93 ? 10.836 1.05 -13.242 1 97.88 93 ARG A O 1
ATOM 689 N N . LEU A 1 94 ? 8.984 1.36 -12.039 1 97.69 94 LEU A N 1
ATOM 690 C CA . LEU A 1 94 ? 9.469 2.617 -11.477 1 97.69 94 LEU A CA 1
ATOM 691 C C . LEU A 1 94 ? 10.789 2.416 -10.75 1 97.69 94 LEU A C 1
ATOM 693 O O . LEU A 1 94 ? 11.695 3.248 -10.859 1 97.69 94 LEU A O 1
ATOM 697 N N . TYR A 1 95 ? 10.906 1.31 -10.023 1 97.69 95 TYR A N 1
ATOM 698 C CA . TYR A 1 95 ? 12.109 1.036 -9.234 1 97.69 95 TYR A CA 1
ATOM 699 C C . TYR A 1 95 ? 13.141 0.273 -10.062 1 97.69 95 TYR A C 1
ATOM 701 O O . TYR A 1 95 ? 14.211 -0.066 -9.562 1 97.69 95 TYR A O 1
ATOM 709 N N . ASN A 1 96 ? 12.836 -0.047 -11.305 1 97.25 96 ASN A N 1
ATOM 710 C CA . ASN A 1 96 ? 13.695 -0.822 -12.195 1 97.25 96 ASN A CA 1
ATOM 711 C C . ASN A 1 96 ? 14.031 -2.188 -11.602 1 97.25 96 ASN A C 1
ATOM 713 O O . ASN A 1 96 ? 15.195 -2.578 -11.547 1 97.25 96 ASN A O 1
ATOM 717 N N . ILE A 1 97 ? 13.008 -2.828 -11.109 1 98.19 97 ILE A N 1
ATOM 718 C CA . ILE A 1 97 ? 13.141 -4.141 -10.484 1 98.19 97 ILE A CA 1
ATOM 719 C C . ILE A 1 97 ? 12.672 -5.223 -11.453 1 98.19 97 ILE A C 1
ATOM 721 O O . ILE A 1 97 ? 11.656 -5.059 -12.133 1 98.19 97 ILE A O 1
ATOM 725 N N . LYS A 1 98 ? 13.406 -6.41 -11.414 1 98.12 98 LYS A N 1
ATOM 726 C CA . LYS A 1 98 ? 13.031 -7.516 -12.289 1 98.12 98 LYS A CA 1
ATOM 727 C C . LYS A 1 98 ? 12.961 -8.828 -11.516 1 98.12 98 LYS A C 1
ATOM 729 O O . LYS A 1 98 ? 12.844 -9.898 -12.117 1 98.12 98 LYS A O 1
ATOM 734 N N . LYS A 1 99 ? 13.094 -8.773 -10.234 1 98.69 99 LYS A N 1
ATOM 735 C CA . LYS A 1 99 ? 13.008 -9.945 -9.367 1 98.69 99 LYS A CA 1
ATOM 736 C C . LYS A 1 99 ? 11.977 -9.734 -8.258 1 98.69 99 LYS A C 1
ATOM 738 O O . LYS A 1 99 ? 11.859 -8.633 -7.719 1 98.69 99 LYS A O 1
ATOM 743 N N . ALA A 1 100 ? 11.25 -10.852 -7.969 1 98.88 100 ALA A N 1
ATOM 744 C CA . ALA A 1 100 ? 10.234 -10.758 -6.926 1 98.88 100 ALA A CA 1
ATOM 745 C C . ALA A 1 100 ? 10.211 -12.023 -6.07 1 98.88 100 ALA A C 1
ATOM 747 O O . ALA A 1 100 ? 10.367 -13.133 -6.586 1 98.88 100 ALA A O 1
ATOM 748 N N . ILE A 1 101 ? 10.07 -11.844 -4.777 1 98.88 101 ILE A N 1
ATOM 749 C CA . ILE A 1 101 ? 9.727 -12.906 -3.838 1 98.88 101 ILE A CA 1
ATOM 750 C C . ILE A 1 101 ? 8.328 -12.656 -3.273 1 98.88 101 ILE A C 1
ATOM 752 O O . ILE A 1 101 ? 8.117 -11.734 -2.488 1 98.88 101 ILE A O 1
ATOM 756 N N . LEU A 1 102 ? 7.395 -13.531 -3.629 1 98.94 102 LEU A N 1
ATOM 757 C CA . LEU A 1 102 ? 5.98 -13.281 -3.365 1 98.94 102 LEU A CA 1
ATOM 758 C C . LEU A 1 102 ? 5.391 -14.375 -2.48 1 98.94 102 LEU A C 1
ATOM 760 O O . LEU A 1 102 ? 5.949 -15.477 -2.389 1 98.94 102 LEU A O 1
ATOM 764 N N . LYS A 1 103 ? 4.316 -14.047 -1.782 1 98.88 103 LYS A N 1
ATOM 765 C CA . LYS A 1 103 ? 3.662 -14.961 -0.851 1 98.88 103 LYS A CA 1
ATOM 766 C C . LYS A 1 103 ? 3.062 -16.156 -1.584 1 98.88 103 LYS A C 1
ATOM 768 O O . LYS A 1 103 ? 2.176 -15.992 -2.426 1 98.88 103 LYS A O 1
ATOM 773 N N . SER A 1 104 ? 3.42 -17.375 -1.276 1 98.75 104 SER A N 1
ATOM 774 C CA . SER A 1 104 ? 2.961 -18.609 -1.919 1 98.75 104 SER A CA 1
ATOM 775 C C . SER A 1 104 ? 1.46 -18.797 -1.735 1 98.75 104 SER A C 1
ATOM 777 O O . SER A 1 104 ? 0.875 -18.281 -0.779 1 98.75 104 SER A O 1
ATOM 779 N N . LYS A 1 105 ? 0.808 -19.438 -2.779 1 98.75 105 LYS A N 1
ATOM 780 C CA . LYS A 1 105 ? -0.561 -19.938 -2.766 1 98.75 105 LYS A CA 1
ATOM 781 C C . LYS A 1 105 ? -1.57 -18.797 -2.84 1 98.75 105 LYS A C 1
ATOM 783 O O . LYS A 1 105 ? -2.773 -19.031 -2.977 1 98.75 105 LYS A O 1
ATOM 788 N N . SER A 1 106 ? -1.155 -17.578 -2.725 1 98.81 106 SER A N 1
ATOM 789 C CA . SER A 1 106 ? -1.993 -16.375 -2.779 1 98.81 106 SER A CA 1
ATOM 790 C C . SER A 1 106 ? -2.654 -16.219 -4.145 1 98.81 106 SER A C 1
ATOM 792 O O . SER A 1 106 ? -2.029 -16.484 -5.176 1 98.81 106 SER A O 1
ATOM 794 N N . PRO A 1 107 ? -3.912 -15.742 -4.207 1 98.94 107 PRO A N 1
ATOM 795 C CA . PRO A 1 107 ? -4.551 -15.516 -5.504 1 98.94 107 PRO A CA 1
ATOM 796 C C . PRO A 1 107 ? -3.908 -14.367 -6.281 1 98.94 107 PRO A C 1
ATOM 798 O O . PRO A 1 107 ? -4.148 -14.219 -7.484 1 98.94 107 PRO A O 1
ATOM 801 N N . SER A 1 108 ? -3.174 -13.508 -5.664 1 98.94 108 SER A N 1
ATOM 802 C CA . SER A 1 108 ? -2.424 -12.453 -6.336 1 98.94 108 SER A CA 1
ATOM 803 C C . SER A 1 108 ? -0.969 -12.859 -6.551 1 98.94 108 SER A C 1
ATOM 805 O O . 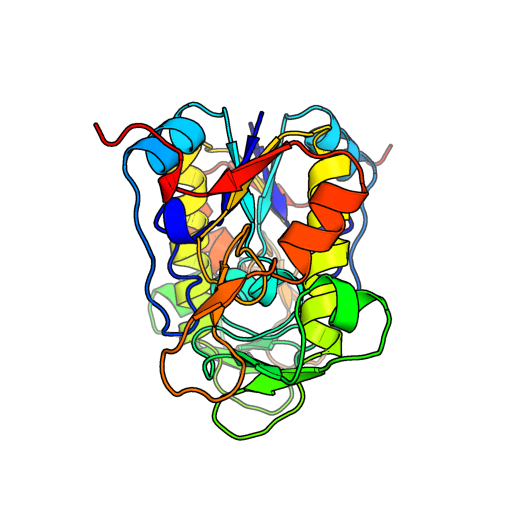SER A 1 108 ? -0.465 -12.812 -7.672 1 98.94 108 SER A O 1
ATOM 807 N N . CYS A 1 109 ? -0.358 -13.383 -5.543 1 98.94 109 CYS A N 1
ATOM 808 C CA . CYS A 1 109 ? 1.097 -13.453 -5.457 1 98.94 109 CYS A CA 1
ATOM 809 C C . CYS A 1 109 ? 1.582 -14.883 -5.621 1 98.94 109 CYS A C 1
ATOM 811 O O . CYS A 1 109 ? 2.781 -15.125 -5.77 1 98.94 109 CYS A O 1
ATOM 813 N N . GLY A 1 110 ? 0.689 -15.844 -5.562 1 98.88 110 GLY A N 1
ATOM 814 C CA . GLY A 1 110 ? 1.117 -17.234 -5.672 1 98.88 110 GLY A CA 1
ATOM 815 C C . GLY A 1 110 ? 1.845 -17.531 -6.969 1 98.88 110 GLY A C 1
ATOM 816 O O . GLY A 1 110 ? 1.475 -17.016 -8.023 1 98.88 110 GLY A O 1
ATOM 817 N N . PHE A 1 111 ? 2.785 -18.375 -6.914 1 98.88 111 PHE A N 1
ATOM 818 C CA . PHE A 1 111 ? 3.564 -18.781 -8.07 1 98.88 111 PHE A CA 1
ATOM 819 C C . PHE A 1 111 ? 3.779 -20.297 -8.062 1 98.88 111 PHE A C 1
ATOM 821 O O . PHE A 1 111 ? 4.344 -20.844 -7.113 1 98.88 111 PHE A O 1
ATOM 828 N N . GLY A 1 112 ? 3.336 -21 -9.016 1 98.56 112 GLY A N 1
ATOM 829 C CA . GLY A 1 112 ? 3.455 -22.453 -9.133 1 98.56 112 GLY A CA 1
ATOM 830 C C . GLY A 1 112 ? 2.246 -23.188 -8.594 1 98.56 112 GLY A C 1
ATOM 831 O O . GLY A 1 112 ? 1.846 -24.219 -9.148 1 98.56 112 GLY A O 1
ATOM 832 N N . ARG A 1 113 ? 1.677 -22.75 -7.48 1 98.62 113 ARG A N 1
ATOM 833 C CA . ARG A 1 113 ? 0.494 -23.359 -6.887 1 98.62 113 ARG A CA 1
ATOM 834 C C . ARG A 1 113 ? -0.414 -22.312 -6.262 1 98.62 113 ARG A C 1
ATOM 836 O O . ARG A 1 113 ? 0.062 -21.375 -5.605 1 98.62 113 ARG A O 1
ATOM 843 N N . ILE A 1 114 ? -1.713 -22.516 -6.441 1 98.88 114 ILE A N 1
ATOM 844 C CA . ILE A 1 114 ? -2.729 -21.672 -5.824 1 98.88 114 ILE A CA 1
ATOM 845 C C . ILE A 1 114 ? -3.928 -22.516 -5.41 1 98.88 114 ILE A C 1
ATOM 847 O O . ILE A 1 114 ? -4.02 -23.688 -5.777 1 98.88 114 ILE A O 1
ATOM 851 N N . TYR A 1 115 ? -4.785 -21.969 -4.625 1 98.81 115 TYR A N 1
ATOM 852 C CA . TYR A 1 115 ? -6.012 -22.672 -4.258 1 98.81 115 TYR A CA 1
ATOM 853 C C . TYR A 1 115 ? -6.953 -22.781 -5.449 1 98.81 115 TYR A C 1
ATOM 855 O O . TYR A 1 115 ? -6.93 -21.938 -6.348 1 98.81 115 TYR A O 1
ATOM 863 N N . ASP A 1 116 ? -7.891 -23.688 -5.422 1 98.5 116 ASP A N 1
ATOM 864 C CA . ASP A 1 116 ? -8.578 -24.125 -6.633 1 98.5 116 ASP A CA 1
ATOM 865 C C . ASP A 1 116 ? -9.859 -23.328 -6.859 1 98.5 116 ASP A C 1
ATOM 867 O O . ASP A 1 116 ? -10.664 -23.672 -7.723 1 98.5 116 ASP A O 1
ATOM 871 N N . GLY A 1 117 ? -10.133 -22.406 -6.07 1 98.5 117 GLY A N 1
ATOM 872 C CA . GLY A 1 117 ? -11.266 -21.547 -6.312 1 98.5 117 GLY A CA 1
ATOM 873 C C . GLY A 1 117 ? -12.547 -22.031 -5.652 1 98.5 117 GLY A C 1
ATOM 874 O O . GLY A 1 117 ? -13.594 -21.391 -5.781 1 98.5 117 GLY A O 1
ATOM 875 N N . THR A 1 118 ? -12.469 -23.141 -4.879 1 98 118 THR A N 1
ATOM 876 C CA . THR A 1 118 ? -13.68 -23.719 -4.289 1 98 118 THR A CA 1
ATOM 877 C C . THR A 1 118 ? -13.727 -23.438 -2.787 1 98 118 THR A C 1
ATOM 879 O O . THR A 1 118 ? -14.68 -23.828 -2.111 1 98 118 THR A O 1
ATOM 882 N N . PHE A 1 119 ? -12.719 -22.859 -2.271 1 98.31 119 PHE A N 1
ATOM 883 C CA . PHE A 1 119 ? -12.586 -22.562 -0.852 1 98.31 119 PHE A CA 1
ATOM 884 C C . PHE A 1 119 ? -12.555 -23.828 -0.022 1 98.31 119 PHE A C 1
ATOM 886 O O . PHE A 1 119 ? -12.93 -23.828 1.151 1 98.31 119 PHE A O 1
ATOM 893 N N . SER A 1 120 ? -12.039 -24.938 -0.625 1 97.88 120 SER A N 1
ATOM 894 C CA . SER A 1 120 ? -11.961 -26.234 0.053 1 97.88 120 SER A CA 1
ATOM 895 C C . SER A 1 120 ? -10.57 -26.469 0.63 1 97.88 120 SER A C 1
ATOM 897 O O . SER A 1 120 ? -10.344 -27.453 1.345 1 97.88 120 SER A O 1
ATOM 899 N N . GLY A 1 121 ? -9.664 -25.562 0.265 1 98.06 121 GLY A N 1
ATOM 900 C CA . GLY A 1 121 ? -8.289 -25.75 0.704 1 98.06 121 GLY A CA 1
ATOM 901 C C . GLY A 1 121 ? -7.461 -26.578 -0.264 1 98.06 121 GLY A C 1
ATOM 902 O O . GLY A 1 121 ? -6.262 -26.766 -0.049 1 98.06 121 GLY A O 1
ATOM 903 N N . LYS A 1 122 ? -8.062 -26.969 -1.322 1 98.19 122 LYS A N 1
ATOM 904 C CA . LYS A 1 122 ? -7.359 -27.766 -2.326 1 98.19 122 LYS A CA 1
ATOM 905 C C . LYS A 1 122 ? -6.477 -26.875 -3.199 1 98.19 122 LYS A C 1
ATOM 907 O O . LYS A 1 122 ? -6.887 -25.781 -3.6 1 98.19 122 LYS A O 1
ATOM 912 N N . LEU A 1 123 ? -5.289 -27.406 -3.488 1 98.5 123 LEU A N 1
ATOM 913 C CA . LEU A 1 123 ? -4.34 -26.672 -4.312 1 98.5 123 LEU A CA 1
ATOM 914 C C . LEU A 1 123 ? -4.305 -27.219 -5.73 1 98.5 123 LEU A C 1
ATOM 916 O O . LEU A 1 123 ? -4.504 -28.422 -5.941 1 98.5 123 LEU A O 1
ATOM 920 N N . ILE A 1 124 ? -4.066 -26.344 -6.645 1 98.5 124 ILE A N 1
ATOM 921 C CA . ILE A 1 124 ? -3.842 -26.703 -8.047 1 98.5 124 ILE A CA 1
ATOM 922 C C . ILE A 1 124 ? -2.607 -25.969 -8.57 1 98.5 124 ILE A C 1
ATOM 924 O O . ILE A 1 124 ? -2.141 -25.016 -7.953 1 98.5 124 ILE A O 1
ATOM 928 N N . GLU A 1 125 ? -2.086 -26.516 -9.664 1 98.5 125 GLU A N 1
ATOM 929 C CA . GLU A 1 125 ? -1.01 -25.797 -10.336 1 98.5 125 GLU A CA 1
ATOM 930 C C . GLU A 1 125 ? -1.512 -24.484 -10.945 1 98.5 125 GLU A C 1
ATOM 932 O O . GLU A 1 125 ? -2.605 -24.438 -11.508 1 98.5 125 GLU A O 1
ATOM 937 N N . GLY A 1 126 ? -0.718 -23.422 -10.789 1 98.62 126 GLY A N 1
ATOM 938 C CA . GLY A 1 126 ? -1.062 -22.125 -11.359 1 98.62 126 GLY A CA 1
ATOM 939 C C . GLY A 1 126 ? -0.445 -20.953 -10.609 1 98.62 126 GLY A C 1
ATOM 940 O O . GLY A 1 126 ? 0.073 -21.125 -9.508 1 98.62 126 GLY A O 1
ATOM 941 N N . ASN A 1 127 ? -0.452 -19.875 -11.25 1 98.94 127 ASN A N 1
ATOM 942 C CA . ASN A 1 127 ? 0.033 -18.641 -10.648 1 98.94 127 ASN A CA 1
ATOM 943 C C . ASN A 1 127 ? -1.118 -17.719 -10.242 1 98.94 127 ASN A C 1
ATOM 945 O O . ASN A 1 127 ? -2.203 -17.797 -10.82 1 98.94 127 ASN A O 1
ATOM 949 N N . GLY A 1 128 ? -0.875 -16.922 -9.195 1 98.94 128 GLY A N 1
ATOM 950 C CA . GLY A 1 128 ? -1.776 -15.812 -8.938 1 98.94 128 GLY A CA 1
ATOM 951 C C . GLY A 1 128 ? -1.741 -14.758 -10.023 1 98.94 128 GLY A C 1
ATOM 952 O O . GLY A 1 128 ? -0.858 -14.773 -10.883 1 98.94 128 GLY A O 1
ATOM 953 N N . VAL A 1 129 ? -2.648 -13.797 -9.945 1 99 129 VAL A N 1
ATOM 954 C CA . VAL A 1 129 ? -2.852 -12.812 -11.008 1 99 129 VAL A CA 1
ATOM 955 C C . VAL A 1 129 ? -1.607 -11.938 -11.141 1 99 129 VAL A C 1
ATOM 957 O O . VAL A 1 129 ? -1.078 -11.766 -12.242 1 99 129 VAL A O 1
ATOM 960 N N . THR A 1 130 ? -1.142 -11.352 -10.039 1 99 130 THR A N 1
ATOM 961 C CA . THR A 1 130 ? 0.016 -10.461 -10.047 1 99 130 THR A CA 1
ATOM 962 C C . THR A 1 130 ? 1.277 -11.219 -10.453 1 99 130 THR A C 1
ATOM 964 O O . THR A 1 130 ? 2.061 -10.742 -11.273 1 99 130 THR A O 1
ATOM 967 N N . ALA A 1 131 ? 1.479 -12.383 -9.852 1 98.94 131 ALA A N 1
ATOM 968 C CA . ALA A 1 131 ? 2.639 -13.203 -10.188 1 98.94 131 ALA A CA 1
ATOM 969 C C . ALA A 1 131 ? 2.674 -13.523 -11.68 1 98.94 131 ALA A C 1
ATOM 971 O O . ALA A 1 131 ? 3.732 -13.453 -12.305 1 98.94 131 ALA A O 1
ATOM 972 N N . GLU A 1 132 ? 1.54 -13.906 -12.211 1 98.94 132 GLU A N 1
ATOM 973 C CA . GLU A 1 132 ? 1.445 -14.219 -13.633 1 98.94 132 GLU A CA 1
ATOM 974 C C . GLU A 1 132 ? 1.824 -13.008 -14.484 1 98.94 132 GLU A C 1
ATOM 976 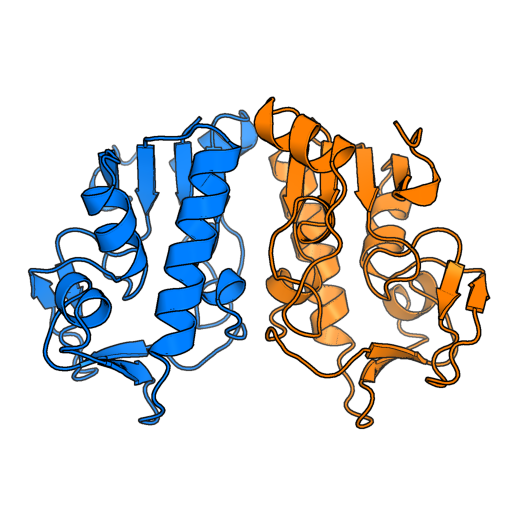O O . GLU A 1 132 ? 2.58 -13.141 -15.453 1 98.94 132 GLU A O 1
ATOM 981 N N . LEU A 1 133 ? 1.271 -11.867 -14.172 1 98.94 133 LEU A N 1
ATOM 982 C CA . LEU A 1 133 ? 1.565 -10.656 -14.93 1 98.94 133 LEU A CA 1
ATOM 983 C C . LEU A 1 133 ? 3.057 -10.336 -14.883 1 98.94 133 LEU A C 1
ATOM 985 O O . LEU A 1 133 ? 3.658 -10.016 -15.914 1 98.94 133 LEU A O 1
ATOM 989 N N . LEU A 1 134 ? 3.652 -10.375 -13.656 1 98.94 134 LEU A N 1
ATOM 990 C CA . LEU A 1 134 ? 5.078 -10.094 -13.516 1 98.94 134 LEU A CA 1
ATOM 991 C C . LEU A 1 134 ? 5.914 -11.07 -14.328 1 98.94 134 LEU A C 1
ATOM 993 O O . LEU A 1 134 ? 6.801 -10.664 -15.078 1 98.94 134 LEU A O 1
ATOM 997 N N . SER A 1 135 ? 5.613 -12.375 -14.203 1 98.88 135 SER A N 1
ATOM 998 C CA . SER A 1 135 ? 6.355 -13.391 -14.945 1 98.88 135 SER A CA 1
ATOM 999 C C . SER A 1 135 ? 6.238 -13.172 -16.453 1 98.88 135 SER A C 1
ATOM 1001 O O . SER A 1 135 ? 7.234 -13.258 -17.172 1 98.88 135 SER A O 1
ATOM 1003 N N . GLY A 1 136 ? 5.078 -12.859 -16.891 1 98.75 136 GLY A N 1
ATOM 1004 C CA . GLY A 1 136 ? 4.832 -12.594 -18.297 1 98.75 136 GLY A CA 1
ATOM 1005 C C . GLY A 1 136 ? 5.551 -11.359 -18.812 1 98.75 136 GLY A C 1
ATOM 1006 O O . GLY A 1 136 ? 5.676 -11.164 -20.016 1 98.75 136 GLY A O 1
ATOM 1007 N N . ASN A 1 137 ? 5.988 -10.562 -17.938 1 98.69 137 ASN A N 1
ATOM 1008 C CA . ASN A 1 137 ? 6.719 -9.352 -18.312 1 98.69 137 ASN A CA 1
ATOM 1009 C C . ASN A 1 137 ? 8.211 -9.477 -18 1 98.69 137 ASN A C 1
ATOM 1011 O O . ASN A 1 137 ? 8.898 -8.477 -17.812 1 98.69 137 ASN A O 1
ATOM 1015 N N . GLY A 1 138 ? 8.695 -10.664 -17.812 1 98.38 138 GLY A N 1
ATOM 1016 C CA . GLY A 1 138 ? 10.133 -10.914 -17.781 1 98.38 138 GLY A CA 1
ATOM 1017 C C . GLY A 1 138 ? 10.703 -10.93 -16.375 1 98.38 138 GLY A C 1
ATOM 1018 O O . GLY A 1 138 ? 11.922 -10.945 -16.188 1 98.38 138 GLY A O 1
ATOM 1019 N N . PHE A 1 139 ? 9.906 -10.938 -15.414 1 98.75 139 PHE A N 1
ATOM 1020 C CA . PHE A 1 139 ? 10.398 -10.984 -14.039 1 98.75 139 PHE A CA 1
ATOM 1021 C C . PHE A 1 139 ? 10.797 -12.398 -13.656 1 98.75 139 PHE A C 1
ATOM 1023 O O . PHE A 1 139 ? 10.133 -13.367 -14.039 1 98.75 139 PHE A O 1
ATOM 1030 N N . GLU A 1 140 ? 11.875 -12.469 -12.922 1 98.69 140 GLU A N 1
ATOM 1031 C CA . GLU A 1 140 ? 12.125 -13.68 -12.141 1 98.69 140 GLU A CA 1
ATOM 1032 C C . GLU A 1 140 ? 11.266 -13.703 -10.883 1 98.69 140 GLU A C 1
ATOM 1034 O O . GLU A 1 140 ? 11.445 -12.875 -9.984 1 98.69 140 GLU A O 1
ATOM 1039 N N . VAL A 1 141 ? 10.352 -14.664 -10.805 1 98.81 141 VAL A N 1
ATOM 1040 C CA . VAL A 1 141 ? 9.414 -14.711 -9.688 1 98.81 141 VAL A CA 1
ATOM 1041 C C . VAL A 1 141 ? 9.672 -15.969 -8.859 1 98.81 141 VAL A C 1
ATOM 1043 O O . VAL A 1 141 ? 9.82 -17.062 -9.406 1 98.81 141 VAL A O 1
ATOM 1046 N N . MET A 1 142 ? 9.805 -15.836 -7.594 1 98.25 142 MET A N 1
ATOM 1047 C CA . MET A 1 142 ? 9.875 -16.953 -6.645 1 98.25 142 MET A CA 1
ATOM 1048 C C . MET A 1 142 ? 8.977 -16.688 -5.445 1 98.25 142 MET A C 1
ATOM 1050 O O . MET A 1 142 ? 8.391 -15.617 -5.316 1 98.25 142 MET A O 1
ATOM 1054 N N . THR A 1 143 ? 8.766 -17.719 -4.578 1 98.56 143 THR A N 1
ATOM 1055 C CA . THR A 1 143 ? 8.016 -17.562 -3.336 1 98.56 143 THR A CA 1
ATOM 1056 C C . THR A 1 143 ? 8.922 -17.766 -2.129 1 98.56 143 THR A C 1
ATOM 1058 O O . THR A 1 143 ? 10.102 -18.109 -2.283 1 98.56 143 THR A O 1
ATOM 1061 N N . GLU A 1 144 ? 8.359 -17.484 -0.938 1 97.75 144 GLU A N 1
ATOM 1062 C CA . GLU A 1 144 ? 9.141 -17.672 0.278 1 97.75 144 GLU A CA 1
ATOM 1063 C C . GLU A 1 144 ? 9.5 -19.141 0.479 1 97.75 144 GLU A C 1
ATOM 1065 O O . GLU A 1 144 ? 10.406 -19.469 1.25 1 97.75 144 GLU A O 1
ATOM 1070 N N . GLU A 1 145 ? 8.812 -20.047 -0.204 1 96.12 145 GLU A N 1
ATOM 1071 C CA . GLU A 1 145 ? 9.109 -21.469 -0.111 1 96.12 145 GLU A CA 1
ATOM 1072 C C . GLU A 1 145 ? 10.406 -21.812 -0.833 1 96.12 145 GLU A C 1
ATOM 1074 O O . GLU A 1 145 ? 10.977 -22.891 -0.626 1 96.12 145 GLU A O 1
ATOM 1079 N N . ASP A 1 146 ? 10.836 -20.922 -1.68 1 92.44 146 ASP A N 1
ATOM 1080 C CA . ASP A 1 146 ? 12.039 -21.125 -2.484 1 92.44 146 ASP A CA 1
ATOM 1081 C C . ASP A 1 146 ? 13.273 -20.594 -1.764 1 92.44 146 ASP A C 1
ATOM 1083 O O . ASP A 1 146 ? 14.398 -20.766 -2.238 1 92.44 146 ASP A O 1
ATOM 1087 N N . ILE A 1 147 ? 13.094 -19.875 -0.684 1 87.62 147 ILE A N 1
ATOM 1088 C CA . ILE A 1 147 ? 14.211 -19.25 0.019 1 87.62 147 ILE A CA 1
ATOM 1089 C C . ILE A 1 147 ? 14.711 -20.188 1.126 1 87.62 147 ILE A C 1
ATOM 1091 O O . ILE A 1 147 ? 13.938 -20.969 1.677 1 87.62 147 ILE A O 1
ATOM 1095 N N . PRO A 1 148 ? 16.047 -20.078 1.229 1 73.94 148 PRO A N 1
ATOM 1096 C CA . PRO A 1 148 ? 16.578 -20.891 2.316 1 73.94 148 PRO A CA 1
ATOM 1097 C C . PRO A 1 148 ? 16 -20.531 3.678 1 73.94 148 PRO A C 1
ATOM 1099 O O . PRO A 1 148 ? 15.734 -19.344 3.943 1 73.94 148 PRO A O 1
ATOM 1102 N N . LYS A 1 149 ? 15.398 -21.469 4.199 1 64.19 149 LYS A N 1
ATOM 1103 C CA . LYS A 1 149 ? 14.969 -21.25 5.578 1 64.19 149 LYS A CA 1
ATOM 1104 C C . LYS A 1 149 ? 16.156 -20.953 6.484 1 64.19 149 LYS A C 1
ATOM 1106 O O . LYS A 1 149 ? 17.203 -21.594 6.375 1 64.19 149 LYS A O 1
ATOM 1111 N N . LYS A 1 150 ? 16.422 -19.906 7.074 1 43.06 150 LYS A N 1
ATOM 1112 C CA . LYS A 1 150 ? 17.5 -19.781 8.055 1 43.06 150 LYS A CA 1
ATOM 1113 C C . LYS A 1 150 ? 17.234 -20.672 9.266 1 43.06 150 LYS A C 1
ATOM 1115 O O . LYS A 1 150 ? 16.078 -20.891 9.648 1 43.06 150 LYS A O 1
ATOM 1120 N N . MET B 1 1 ? 17.516 7.723 1.882 1 94.19 1 MET B N 1
ATOM 1121 C CA . MET B 1 1 ? 16.188 7.297 1.436 1 94.19 1 MET B CA 1
ATOM 1122 C C . MET B 1 1 ? 15.094 8.141 2.09 1 94.19 1 MET B C 1
ATOM 1124 O O . MET B 1 1 ? 15.25 8.586 3.229 1 94.19 1 MET B O 1
ATOM 1128 N N . ILE B 1 2 ? 14.062 8.516 1.363 1 98.12 2 ILE B N 1
ATOM 1129 C CA . ILE B 1 2 ? 12.977 9.367 1.833 1 98.12 2 ILE B CA 1
ATOM 1130 C C . ILE B 1 2 ? 11.641 8.648 1.675 1 98.12 2 ILE B C 1
ATOM 1132 O O . ILE B 1 2 ? 11.453 7.883 0.724 1 98.12 2 ILE B O 1
ATOM 1136 N N . LEU B 1 3 ? 10.82 8.828 2.672 1 98.75 3 LEU B N 1
ATOM 1137 C CA . LEU B 1 3 ? 9.445 8.352 2.568 1 98.75 3 LEU B CA 1
ATOM 1138 C C . LEU B 1 3 ? 8.594 9.336 1.767 1 98.75 3 LEU B C 1
ATOM 1140 O O . LEU B 1 3 ? 8.656 10.547 1.987 1 98.75 3 LEU B O 1
ATOM 1144 N N . VAL B 1 4 ? 7.844 8.828 0.781 1 98.88 4 VAL B N 1
ATOM 1145 C CA . VAL B 1 4 ? 7.016 9.742 -0.001 1 98.88 4 VAL B CA 1
ATOM 1146 C C . VAL B 1 4 ? 5.598 9.18 -0.116 1 98.88 4 VAL B C 1
ATOM 1148 O O . VAL B 1 4 ? 5.402 7.965 -0.112 1 98.88 4 VAL B O 1
ATOM 1151 N N . SER B 1 5 ? 4.547 10.094 -0.167 1 98.94 5 SER B N 1
ATOM 1152 C CA . SER B 1 5 ? 3.197 9.648 -0.505 1 98.94 5 SER B CA 1
ATOM 1153 C C . SER B 1 5 ? 3.156 9.016 -1.891 1 98.94 5 SER B C 1
ATOM 1155 O O . SER B 1 5 ? 3.609 9.609 -2.869 1 98.94 5 SER B O 1
ATOM 1157 N N . ALA B 1 6 ? 2.555 7.832 -1.95 1 98.88 6 ALA B N 1
ATOM 1158 C CA . ALA B 1 6 ? 2.523 7.066 -3.193 1 98.88 6 ALA B CA 1
ATOM 1159 C C . ALA B 1 6 ? 1.807 7.844 -4.297 1 98.88 6 ALA B C 1
ATOM 1161 O O . ALA B 1 6 ? 2.191 7.77 -5.465 1 98.88 6 ALA B O 1
ATOM 1162 N N . CYS B 1 7 ? 0.745 8.586 -3.934 1 98.81 7 CYS B N 1
ATOM 1163 C CA . CYS B 1 7 ? -0.024 9.312 -4.934 1 98.81 7 CYS B CA 1
ATOM 1164 C C . CYS B 1 7 ? 0.841 10.359 -5.629 1 98.81 7 CYS B C 1
ATOM 1166 O O . CYS B 1 7 ? 0.618 10.672 -6.801 1 98.81 7 CYS B O 1
ATOM 1168 N N . LEU B 1 8 ? 1.831 10.922 -4.93 1 98.69 8 LEU B N 1
ATOM 1169 C CA . LEU B 1 8 ? 2.719 11.93 -5.508 1 98.69 8 LEU B CA 1
ATOM 1170 C C . LEU B 1 8 ? 3.645 11.297 -6.543 1 98.69 8 LEU B C 1
ATOM 1172 O O . LEU B 1 8 ? 4.164 12 -7.422 1 98.69 8 LEU B O 1
ATOM 1176 N N . ALA B 1 9 ? 3.893 9.984 -6.398 1 98.31 9 ALA B N 1
ATOM 1177 C CA . ALA B 1 9 ? 4.734 9.266 -7.348 1 98.31 9 ALA B CA 1
ATOM 1178 C C . ALA B 1 9 ? 3.908 8.703 -8.5 1 98.31 9 ALA B C 1
ATOM 1180 O O . ALA B 1 9 ? 4.43 7.98 -9.352 1 98.31 9 ALA B O 1
ATOM 1181 N N . GLY B 1 10 ? 2.641 8.953 -8.484 1 98.31 10 GLY B N 1
ATOM 1182 C CA . GLY B 1 10 ? 1.82 8.602 -9.633 1 98.31 10 GLY B CA 1
ATOM 1183 C C . GLY B 1 10 ? 1.007 7.34 -9.422 1 98.31 10 GLY B C 1
ATOM 1184 O O . GLY B 1 10 ? 0.353 6.852 -10.344 1 98.31 10 GLY B O 1
ATOM 1185 N N . LEU B 1 11 ? 1.025 6.688 -8.32 1 98.44 11 LEU B N 1
ATOM 1186 C CA . LEU B 1 11 ? 0.16 5.543 -8.055 1 98.44 11 LEU B CA 1
ATOM 1187 C C . LEU B 1 11 ? -1.271 5.992 -7.781 1 98.44 11 LEU B C 1
ATOM 1189 O O . LEU B 1 11 ? -1.49 7.004 -7.109 1 98.44 11 LEU B O 1
ATOM 1193 N N . ASP B 1 12 ? -2.254 5.297 -8.289 1 98.44 12 ASP B N 1
ATOM 1194 C CA . ASP B 1 12 ? -3.662 5.652 -8.141 1 98.44 12 ASP B CA 1
ATOM 1195 C C . ASP B 1 12 ? -4.18 5.266 -6.754 1 98.44 12 ASP B C 1
ATOM 1197 O O . ASP B 1 12 ? -5.094 4.445 -6.637 1 98.44 12 ASP B O 1
ATOM 1201 N N . SER B 1 13 ? -3.629 5.871 -5.742 1 98.62 13 SER B N 1
ATOM 1202 C CA . SER B 1 13 ? -3.949 5.551 -4.352 1 98.62 13 SER B CA 1
ATOM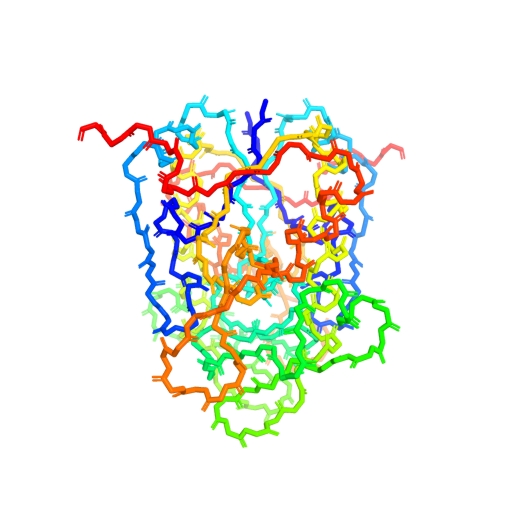 1203 C C . SER B 1 13 ? -4.758 6.664 -3.701 1 98.62 13 SER B C 1
ATOM 1205 O O . SER B 1 13 ? -5.195 6.535 -2.555 1 98.62 13 SER B O 1
ATOM 1207 N N . LYS B 1 14 ? -5.043 7.793 -4.402 1 98.56 14 LYS B N 1
ATOM 1208 C CA . LYS B 1 14 ? -5.906 8.867 -3.914 1 98.56 14 LYS B CA 1
ATOM 1209 C C . LYS B 1 14 ? -7.32 8.359 -3.652 1 98.56 14 LYS B C 1
ATOM 1211 O O . LYS B 1 14 ? -7.758 7.383 -4.266 1 98.56 14 LYS B O 1
ATOM 1216 N N . TYR B 1 15 ? -7.996 8.992 -2.799 1 98.75 15 TYR B N 1
ATOM 1217 C CA . TYR B 1 15 ? -9.312 8.508 -2.389 1 98.75 15 TYR B CA 1
ATOM 1218 C C . TYR B 1 15 ? -10.234 8.352 -3.592 1 98.75 15 TYR B C 1
ATOM 1220 O O . TYR B 1 15 ? -11.094 7.469 -3.609 1 98.75 15 TYR B O 1
ATOM 1228 N N . ASN B 1 16 ? -10.117 9.164 -4.633 1 98.56 16 ASN B N 1
ATOM 1229 C CA . ASN B 1 16 ? -11.016 9.133 -5.781 1 98.56 16 ASN B CA 1
ATOM 1230 C C . ASN B 1 16 ? -10.523 8.172 -6.855 1 98.56 16 ASN B C 1
ATOM 1232 O O . ASN B 1 16 ? -11.055 8.156 -7.969 1 98.56 16 ASN B O 1
ATOM 1236 N N . GLY B 1 17 ? -9.484 7.418 -6.574 1 98.38 17 GLY B N 1
ATOM 1237 C CA . GLY B 1 17 ? -8.992 6.395 -7.48 1 98.38 17 GLY B CA 1
ATOM 1238 C C . GLY B 1 17 ? -7.984 6.922 -8.484 1 98.38 17 GLY B C 1
ATOM 1239 O O . GLY B 1 17 ? -7.551 6.191 -9.383 1 98.38 17 GLY B O 1
ATOM 1240 N N . LYS B 1 18 ? -7.684 8.18 -8.359 1 98.38 18 LYS B N 1
ATOM 1241 C CA . LYS B 1 18 ? -6.652 8.797 -9.188 1 98.38 18 LYS B CA 1
ATOM 1242 C C . LYS B 1 18 ? -5.387 9.062 -8.375 1 98.38 18 LYS B C 1
ATOM 1244 O O . LYS B 1 18 ? -5.059 8.305 -7.457 1 98.38 18 LYS B O 1
ATOM 1249 N N . ASN B 1 19 ? -4.484 10 -8.891 1 98.62 19 ASN B N 1
ATOM 1250 C CA . ASN B 1 19 ? -3.244 10.297 -8.188 1 98.62 19 ASN B CA 1
ATOM 1251 C C . ASN B 1 19 ? -2.912 11.781 -8.234 1 98.62 19 ASN B C 1
ATOM 1253 O O . ASN B 1 19 ? -3.715 12.586 -8.711 1 98.62 19 ASN B O 1
ATOM 1257 N N . ASN B 1 20 ? -1.836 12.211 -7.562 1 98.44 20 ASN B N 1
ATOM 1258 C CA . ASN B 1 20 ? -1.332 13.578 -7.5 1 98.44 20 ASN B CA 1
ATOM 1259 C C . ASN B 1 20 ? 0.093 13.672 -8.039 1 98.44 20 ASN B C 1
ATOM 1261 O O . ASN B 1 20 ? 0.953 14.305 -7.418 1 98.44 20 ASN B O 1
ATOM 1265 N N . TYR B 1 21 ? 0.24 13.188 -9.188 1 98.25 21 TYR B N 1
ATOM 1266 C CA . TYR B 1 21 ? 1.554 13 -9.797 1 98.25 21 TYR B CA 1
ATOM 1267 C C . TYR B 1 21 ? 2.396 14.266 -9.672 1 98.25 21 TYR B C 1
ATOM 1269 O O . TYR B 1 21 ? 1.929 15.359 -9.984 1 98.25 21 TYR B O 1
ATOM 1277 N N . ASN B 1 22 ? 3.609 14.109 -9.141 1 97.69 22 ASN B N 1
ATOM 1278 C CA . ASN B 1 22 ? 4.699 15.078 -9.062 1 97.69 22 ASN B CA 1
ATOM 1279 C C . ASN B 1 22 ? 5.988 14.516 -9.664 1 97.69 22 ASN B C 1
ATOM 1281 O O . ASN B 1 22 ? 6.562 13.57 -9.125 1 97.69 22 ASN B O 1
ATOM 1285 N N . GLY B 1 23 ? 6.48 15.141 -10.742 1 97.06 23 GLY B N 1
ATOM 1286 C CA . GLY B 1 23 ? 7.621 14.625 -11.484 1 97.06 23 GLY B CA 1
ATOM 1287 C C . GLY B 1 23 ? 8.883 14.523 -10.641 1 97.06 23 GLY B C 1
ATOM 1288 O O . GLY B 1 23 ? 9.68 13.609 -10.828 1 97.06 23 GLY B O 1
ATOM 1289 N N . TYR B 1 24 ? 9.102 15.484 -9.781 1 97.5 24 TYR B N 1
ATOM 1290 C CA . TYR B 1 24 ? 10.258 15.453 -8.898 1 97.5 24 TYR B CA 1
ATOM 1291 C C . TYR B 1 24 ? 10.219 14.234 -7.984 1 97.5 24 TYR B C 1
ATOM 1293 O O . TYR B 1 24 ? 11.234 13.555 -7.805 1 97.5 24 TYR B O 1
ATOM 1301 N N . ILE B 1 25 ? 9.078 13.93 -7.438 1 97.94 25 ILE B N 1
ATOM 1302 C CA . ILE B 1 25 ? 8.914 12.805 -6.523 1 97.94 25 ILE B CA 1
ATOM 1303 C C . ILE B 1 25 ? 9.102 11.492 -7.281 1 97.94 25 ILE B C 1
ATOM 1305 O O . ILE B 1 25 ? 9.781 10.578 -6.805 1 97.94 25 ILE B O 1
ATOM 1309 N N . GLU B 1 26 ? 8.445 11.43 -8.422 1 97.81 26 GLU B N 1
ATOM 1310 C CA . GLU B 1 26 ? 8.602 10.227 -9.234 1 97.81 26 GLU B CA 1
ATOM 1311 C C . GLU B 1 26 ? 10.07 9.961 -9.555 1 97.81 26 GLU B C 1
ATOM 1313 O O . GLU B 1 26 ? 10.516 8.812 -9.555 1 97.81 26 GLU B O 1
ATOM 1318 N N . LYS B 1 27 ? 10.844 10.977 -9.867 1 97.38 27 LYS B N 1
ATOM 1319 C CA . LYS B 1 27 ? 12.266 10.844 -10.164 1 97.38 27 LYS B CA 1
ATOM 1320 C C . LYS B 1 27 ? 13.023 10.266 -8.969 1 97.38 27 LYS B C 1
ATOM 1322 O O . LYS B 1 27 ? 13.891 9.406 -9.133 1 97.38 27 LYS B O 1
ATOM 1327 N N . LEU B 1 28 ? 12.734 10.758 -7.746 1 97.44 28 LEU B N 1
ATOM 1328 C CA . LEU B 1 28 ? 13.359 10.227 -6.543 1 97.44 28 LEU B CA 1
ATOM 1329 C C . LEU B 1 28 ? 13.117 8.719 -6.43 1 97.44 28 LEU B C 1
ATOM 1331 O O . LEU B 1 28 ? 14.031 7.969 -6.07 1 97.44 28 LEU B O 1
ATOM 1335 N N . VAL B 1 29 ? 11.883 8.281 -6.734 1 97.81 29 VAL B N 1
ATOM 1336 C CA . VAL B 1 29 ? 11.523 6.867 -6.66 1 97.81 29 VAL B CA 1
ATOM 1337 C C . VAL B 1 29 ? 12.312 6.078 -7.703 1 97.81 29 VAL B C 1
ATOM 1339 O O . VAL B 1 29 ? 12.922 5.059 -7.387 1 97.81 29 VAL B O 1
ATOM 1342 N N . ARG B 1 30 ? 12.336 6.562 -8.875 1 97.19 30 ARG B N 1
ATOM 1343 C CA . ARG B 1 30 ? 13.023 5.898 -9.984 1 97.19 30 ARG B CA 1
ATOM 1344 C C . ARG B 1 30 ? 14.508 5.734 -9.695 1 97.19 30 ARG B C 1
ATOM 1346 O O . ARG B 1 30 ? 15.117 4.742 -10.094 1 97.19 30 ARG B O 1
ATOM 1353 N N . GLU B 1 31 ? 15.039 6.664 -9.008 1 97.25 31 GLU B N 1
ATOM 1354 C CA . GLU B 1 31 ? 16.469 6.652 -8.688 1 97.25 31 GLU B CA 1
ATOM 1355 C C . GLU B 1 31 ? 16.734 5.836 -7.43 1 97.25 31 GLU B C 1
ATOM 1357 O O . GLU B 1 31 ? 17.875 5.762 -6.969 1 97.25 31 GLU B O 1
ATOM 1362 N N . GLY B 1 32 ? 15.734 5.246 -6.906 1 95.38 32 GLY B N 1
ATOM 1363 C CA . GLY B 1 32 ? 15.906 4.406 -5.73 1 95.38 32 GLY B CA 1
ATOM 1364 C C . GLY B 1 32 ? 16.125 5.203 -4.457 1 95.38 32 GLY B C 1
ATOM 1365 O O . GLY B 1 32 ? 16.656 4.676 -3.473 1 95.38 32 GLY B O 1
ATOM 1366 N N . LYS B 1 33 ? 15.711 6.465 -4.441 1 97.06 33 LYS B N 1
ATOM 1367 C CA . LYS B 1 33 ? 15.984 7.359 -3.32 1 97.06 33 LYS B CA 1
ATOM 1368 C C . LYS B 1 33 ? 14.75 7.543 -2.447 1 97.06 33 LYS B C 1
ATOM 1370 O O . LYS B 1 33 ? 14.805 8.227 -1.424 1 97.06 33 LYS B O 1
ATOM 1375 N N . ALA B 1 34 ? 13.617 6.926 -2.807 1 98.12 34 ALA B N 1
ATOM 1376 C CA . ALA B 1 34 ? 12.383 7.113 -2.047 1 98.12 34 ALA B CA 1
ATOM 1377 C C . ALA B 1 34 ? 11.594 5.812 -1.953 1 98.12 34 ALA B C 1
ATOM 1379 O O . ALA B 1 34 ? 11.648 4.98 -2.863 1 98.12 34 ALA B O 1
ATOM 1380 N N . ILE B 1 35 ? 10.906 5.66 -0.822 1 98.62 35 ILE B N 1
ATOM 1381 C CA . ILE B 1 35 ? 9.953 4.582 -0.576 1 98.62 35 ILE B CA 1
ATOM 1382 C C . ILE B 1 35 ? 8.531 5.137 -0.563 1 98.62 35 ILE B C 1
ATOM 1384 O O . ILE B 1 35 ? 8.25 6.109 0.136 1 98.62 35 ILE B O 1
ATOM 1388 N N . MET B 1 36 ? 7.668 4.504 -1.367 1 98.69 36 MET B N 1
ATOM 1389 C CA . MET B 1 36 ? 6.285 4.961 -1.487 1 98.69 36 MET B CA 1
ATOM 1390 C C . MET B 1 36 ? 5.41 4.332 -0.409 1 98.69 36 MET B C 1
ATOM 1392 O O . MET B 1 36 ? 5.555 3.148 -0.096 1 98.69 36 MET B O 1
ATOM 1396 N N . ILE B 1 37 ? 4.512 5.125 0.132 1 98.81 37 ILE B N 1
ATOM 1397 C CA . ILE B 1 37 ? 3.521 4.621 1.078 1 98.81 37 ILE B CA 1
ATOM 1398 C C . ILE B 1 37 ? 2.176 5.301 0.827 1 98.81 37 ILE B C 1
ATOM 1400 O O . ILE B 1 37 ? 2.125 6.422 0.318 1 98.81 37 ILE B O 1
ATOM 1404 N N . CYS B 1 38 ? 1.152 4.645 1.098 1 98.88 38 CYS B N 1
ATOM 1405 C CA . CYS B 1 38 ? -0.184 5.203 1.266 1 98.88 38 CYS B CA 1
ATOM 1406 C C . CYS B 1 38 ? -0.788 4.785 2.602 1 98.88 38 CYS B C 1
ATOM 1408 O O . CYS B 1 38 ? -1.289 3.67 2.738 1 98.88 38 CYS B O 1
ATOM 1410 N N . PRO B 1 39 ? -0.76 5.703 3.602 1 98.94 39 PRO B N 1
ATOM 1411 C CA . PRO B 1 39 ? -1.257 5.355 4.934 1 98.94 39 PRO B CA 1
ATOM 1412 C C . PRO B 1 39 ? -2.689 4.824 4.91 1 98.94 39 PRO B C 1
ATOM 1414 O O . PRO B 1 39 ? -3.02 3.896 5.652 1 98.94 39 PRO B O 1
ATOM 1417 N N . GLU B 1 40 ? -3.566 5.398 4.074 1 98.94 40 GLU B N 1
ATOM 1418 C CA . GLU B 1 40 ? -4.973 5 4.051 1 98.94 40 GLU B CA 1
ATOM 1419 C C . GLU B 1 40 ? -5.129 3.564 3.559 1 98.94 40 GLU B C 1
ATOM 1421 O O . GLU B 1 40 ? -5.91 2.793 4.121 1 98.94 40 GLU B O 1
ATOM 1426 N N . GLN B 1 41 ? -4.375 3.213 2.473 1 98.88 41 GLN B N 1
ATOM 1427 C CA . GLN B 1 41 ? -4.41 1.824 2.029 1 98.88 41 GLN B CA 1
ATOM 1428 C C . GLN B 1 41 ? -3.811 0.895 3.08 1 98.88 41 GLN B C 1
ATOM 1430 O O . GLN B 1 41 ? -4.359 -0.174 3.357 1 98.88 41 GLN B O 1
ATOM 1435 N N . MET B 1 42 ? -2.699 1.307 3.678 1 98.81 42 MET B N 1
ATOM 1436 C CA . MET B 1 42 ? -2.031 0.491 4.688 1 98.81 42 MET B CA 1
ATOM 1437 C C . MET B 1 42 ? -2.902 0.342 5.93 1 98.81 42 MET B C 1
ATOM 1439 O O . MET B 1 42 ? -2.795 -0.65 6.652 1 98.81 42 MET B O 1
ATOM 1443 N N . GLY B 1 43 ? -3.734 1.268 6.16 1 98.81 43 GLY B N 1
ATOM 1444 C CA . GLY B 1 43 ? -4.695 1.21 7.25 1 98.81 43 GLY B CA 1
ATOM 1445 C C . GLY B 1 43 ? -5.906 0.35 6.938 1 98.81 43 GLY B C 1
ATOM 1446 O O . GLY B 1 43 ? -6.734 0.094 7.812 1 98.81 43 GLY B O 1
ATOM 1447 N N . GLY B 1 44 ? -6.012 0.021 5.707 1 98.75 44 GLY B N 1
ATOM 1448 C CA . GLY B 1 44 ? -7.051 -0.93 5.348 1 98.75 44 GLY B CA 1
ATOM 1449 C C . GLY B 1 44 ? -8.219 -0.29 4.621 1 98.75 44 GLY B C 1
ATOM 1450 O O . GLY B 1 44 ? -9.25 -0.927 4.418 1 98.75 44 GLY B O 1
ATOM 1451 N N . LEU B 1 45 ? -8.164 0.958 4.266 1 98.88 45 LEU B N 1
ATOM 1452 C CA . LEU B 1 45 ? -9.25 1.614 3.539 1 98.88 45 LEU B CA 1
ATOM 1453 C C . LEU B 1 45 ? -9.203 1.253 2.059 1 98.88 45 LEU B C 1
ATOM 1455 O O . LEU B 1 45 ? -8.125 1.083 1.487 1 98.88 45 LEU B O 1
ATOM 1459 N N . PRO B 1 46 ? -10.359 1.187 1.439 1 98.75 46 PRO B N 1
ATOM 1460 C CA . PRO B 1 46 ? -10.391 0.886 0.006 1 98.75 46 PRO B CA 1
ATOM 1461 C C . PRO B 1 46 ? -10.055 2.1 -0.858 1 98.75 46 PRO B C 1
ATOM 1463 O O . PRO B 1 46 ? -10.008 3.225 -0.357 1 98.75 46 PRO B O 1
ATOM 1466 N N . THR B 1 47 ? -9.719 1.842 -2.078 1 98.81 47 THR B N 1
ATOM 1467 C CA . THR B 1 47 ? -9.547 2.842 -3.125 1 98.81 47 THR B CA 1
ATOM 1468 C C . THR B 1 47 ? -10.328 2.453 -4.379 1 98.81 47 THR B C 1
ATOM 1470 O O . THR B 1 47 ? -10.078 1.401 -4.969 1 98.81 47 THR B O 1
ATOM 1473 N N . PRO B 1 48 ? -11.32 3.248 -4.926 1 98.62 48 PRO B N 1
ATOM 1474 C CA . PRO B 1 48 ? -11.688 4.543 -4.352 1 98.62 48 PRO B CA 1
ATOM 1475 C C . PRO B 1 48 ? -12.453 4.406 -3.035 1 98.62 48 PRO B C 1
ATOM 1477 O O . PRO B 1 48 ? -12.797 3.291 -2.631 1 98.62 48 PRO B O 1
ATOM 1480 N N . ARG B 1 49 ? -12.57 5.434 -2.367 1 98.81 49 ARG B N 1
ATOM 1481 C CA . ARG B 1 49 ? -13.328 5.574 -1.128 1 98.81 49 ARG B CA 1
ATOM 1482 C C . ARG B 1 49 ? -13.898 6.984 -0.991 1 98.81 49 ARG B C 1
ATOM 1484 O O . ARG B 1 49 ? -13.523 7.887 -1.743 1 98.81 49 ARG B O 1
ATOM 1491 N N . ASP B 1 50 ? -14.805 7.141 0.002 1 98.75 50 ASP B N 1
ATOM 1492 C CA . ASP B 1 50 ? -15.289 8.484 0.327 1 98.75 50 ASP B CA 1
ATOM 1493 C C . ASP B 1 50 ? -14.172 9.328 0.937 1 98.75 50 ASP B C 1
ATOM 1495 O O . ASP B 1 50 ? -13.328 8.82 1.672 1 98.75 50 ASP B O 1
ATOM 1499 N N . SER B 1 51 ? -14.203 10.609 0.588 1 98.81 51 SER B N 1
ATOM 1500 C CA . SER B 1 51 ? -13.227 11.523 1.173 1 98.81 51 SER B CA 1
ATOM 1501 C C . SER B 1 51 ? -13.383 11.602 2.688 1 98.81 51 SER B C 1
ATOM 1503 O O . SER B 1 51 ? -14.477 11.391 3.215 1 98.81 51 SER B O 1
ATOM 1505 N N . CYS B 1 52 ? -12.305 11.875 3.4 1 98.94 52 CYS B N 1
ATOM 1506 C CA . CYS B 1 52 ? -12.312 11.977 4.855 1 98.94 52 CYS B CA 1
ATOM 1507 C C . CYS B 1 52 ? -11.734 13.312 5.309 1 98.94 52 CYS B C 1
ATOM 1509 O O . CYS B 1 52 ? -10.906 13.906 4.613 1 98.94 52 CYS B O 1
ATOM 1511 N N . GLU B 1 53 ? -12.141 13.805 6.371 1 98.94 53 GLU B N 1
ATOM 1512 C CA . GLU B 1 53 ? -11.578 14.945 7.082 1 98.94 53 GLU B CA 1
ATOM 1513 C C . GLU B 1 53 ? -11.539 14.695 8.586 1 98.94 53 GLU B C 1
ATOM 1515 O O . GLU B 1 53 ? -12.219 13.797 9.086 1 98.94 53 GLU B O 1
ATOM 1520 N N . ILE B 1 54 ? -10.656 15.359 9.32 1 98.94 54 ILE B N 1
ATOM 1521 C CA . ILE B 1 54 ? -10.594 15.297 10.773 1 98.94 54 ILE B CA 1
ATOM 1522 C C . ILE B 1 54 ? -11.625 16.25 11.375 1 98.94 54 ILE B C 1
ATOM 1524 O O . ILE B 1 54 ? -11.555 17.469 11.156 1 98.94 54 ILE B O 1
ATOM 1528 N N . ALA B 1 55 ? -12.547 15.664 12.109 1 98 55 ALA B N 1
ATOM 1529 C CA . ALA B 1 55 ? -13.609 16.469 12.727 1 98 55 ALA B CA 1
ATOM 1530 C C . ALA B 1 55 ? -13.141 17.062 14.047 1 98 55 ALA B C 1
ATOM 1532 O O . ALA B 1 55 ? -12.703 16.328 14.945 1 98 55 ALA B O 1
ATOM 1533 N N . CYS B 1 56 ? -13.242 18.344 14.18 1 93.5 56 CYS B N 1
ATOM 1534 C CA . CYS B 1 56 ? -13.031 19.094 15.406 1 93.5 56 CYS B CA 1
ATOM 1535 C C . CYS B 1 56 ? -11.617 18.891 15.938 1 93.5 56 CYS B C 1
ATOM 1537 O O . CYS B 1 56 ? -11.43 18.594 17.125 1 93.5 56 CYS B O 1
ATOM 1539 N N . GLY B 1 57 ? -10.633 19.031 15.141 1 97.75 57 GLY B N 1
ATOM 1540 C CA . GLY B 1 57 ? -9.242 18.922 15.547 1 97.75 57 GLY B CA 1
ATOM 1541 C C . GLY B 1 57 ? -8.305 18.578 14.406 1 97.75 57 GLY B C 1
ATOM 1542 O O . GLY B 1 57 ? -8.656 18.766 13.234 1 97.75 57 GLY B O 1
ATOM 1543 N N . ALA B 1 58 ? -7.062 18.281 14.75 1 98.69 58 ALA B N 1
ATOM 1544 C CA . ALA B 1 58 ? -6.027 17.859 13.805 1 98.69 58 ALA B CA 1
ATOM 1545 C C . ALA B 1 58 ? -5.457 16.5 14.18 1 98.69 58 ALA B C 1
ATOM 1547 O O . ALA B 1 58 ? -6.02 15.789 15.023 1 98.69 58 ALA B O 1
ATOM 1548 N N . GLY B 1 59 ? -4.418 16.094 13.461 1 98.88 59 GLY B N 1
ATOM 1549 C CA . GLY B 1 59 ? -3.844 14.773 13.641 1 98.88 59 GLY B CA 1
ATOM 1550 C C . GLY B 1 59 ? -3.455 14.484 15.078 1 98.88 59 GLY B C 1
ATOM 1551 O O . GLY B 1 59 ? -3.645 13.375 15.57 1 98.88 59 GLY B O 1
ATOM 1552 N N . GLY B 1 60 ? -2.854 15.492 15.703 1 98.81 60 GLY B N 1
ATOM 1553 C CA . GLY B 1 60 ? -2.475 15.32 17.094 1 98.81 60 GLY B CA 1
ATOM 1554 C C . GLY B 1 60 ? -3.65 15 18 1 98.81 60 GLY B C 1
ATOM 1555 O O . GLY B 1 60 ? -3.531 14.195 18.922 1 98.81 60 GLY B O 1
ATOM 1556 N N . ASP B 1 61 ? -4.785 15.633 17.812 1 98.88 61 ASP B N 1
ATOM 1557 C CA . ASP B 1 61 ? -6 15.383 18.578 1 98.88 61 ASP B CA 1
ATOM 1558 C C . ASP B 1 61 ? -6.527 13.969 18.328 1 98.88 61 ASP B C 1
ATOM 1560 O O . ASP B 1 61 ? -7.047 13.328 19.234 1 98.88 61 ASP B O 1
ATOM 1564 N N . VAL B 1 62 ? -6.438 13.516 17.062 1 98.94 62 VAL B N 1
ATOM 1565 C CA . VAL B 1 62 ? -6.859 12.156 16.75 1 98.94 62 VAL B CA 1
ATOM 1566 C C . VAL B 1 62 ? -5.992 11.156 17.516 1 98.94 62 VAL B C 1
ATOM 1568 O O . VAL B 1 62 ? -6.512 10.227 18.125 1 98.94 62 VAL B O 1
ATOM 1571 N N . LEU B 1 63 ? -4.641 11.359 17.5 1 98.88 63 LEU B N 1
ATOM 1572 C CA . LEU B 1 63 ? -3.699 10.484 18.188 1 98.88 63 LEU B CA 1
ATOM 1573 C C . LEU B 1 63 ? -3.971 10.469 19.688 1 98.88 63 LEU B C 1
ATOM 1575 O O . LEU B 1 63 ? -3.777 9.445 20.344 1 98.88 63 LEU B O 1
ATOM 1579 N N . ALA B 1 64 ? -4.465 11.539 20.203 1 98.69 64 ALA B N 1
ATOM 1580 C CA . ALA B 1 64 ? -4.734 11.68 21.641 1 98.69 64 ALA B CA 1
ATOM 1581 C C . ALA B 1 64 ? -6.145 11.203 21.969 1 98.69 64 ALA B C 1
ATOM 1583 O O . ALA B 1 64 ? -6.547 11.227 23.141 1 98.69 64 ALA B O 1
ATOM 1584 N N . GLY B 1 65 ? -6.906 10.812 21.016 1 98.56 65 GLY B N 1
ATOM 1585 C CA . GLY B 1 65 ? -8.258 10.328 21.25 1 98.56 65 GLY B CA 1
ATOM 1586 C C . GLY B 1 65 ? -9.266 11.438 21.438 1 98.56 65 GLY B C 1
ATOM 1587 O O . GLY B 1 65 ? -10.352 11.211 21.984 1 98.56 65 GLY B O 1
ATOM 1588 N N . LYS B 1 66 ? -8.984 12.617 20.969 1 98.62 66 LYS B N 1
ATOM 1589 C CA . LYS B 1 66 ? -9.805 13.789 21.234 1 98.62 66 LYS B CA 1
ATOM 1590 C C . LYS B 1 66 ? -10.523 14.258 19.969 1 98.62 66 LYS B C 1
ATOM 1592 O O . LYS B 1 66 ? -11.305 15.203 20 1 98.62 66 LYS B O 1
ATOM 1597 N N . ALA B 1 67 ? -10.234 13.719 18.859 1 98.75 67 ALA B N 1
ATOM 1598 C CA . ALA B 1 67 ? -10.875 14.016 17.578 1 98.75 67 ALA B CA 1
ATOM 1599 C C . ALA B 1 67 ? -11.078 12.742 16.766 1 98.75 67 ALA B C 1
ATOM 1601 O O . ALA B 1 67 ? -10.508 11.695 17.078 1 98.75 67 ALA B O 1
ATOM 1602 N N . LYS B 1 68 ? -11.945 12.852 15.82 1 98.81 68 LYS B N 1
ATOM 1603 C CA . LYS B 1 68 ? -12.281 11.719 14.969 1 98.81 68 LYS B CA 1
ATOM 1604 C C . LYS B 1 68 ? -12.039 12.047 13.5 1 98.81 68 LYS B C 1
ATOM 1606 O O . LYS B 1 68 ? -12.062 13.211 13.102 1 98.81 68 LYS B O 1
ATOM 1611 N N . VAL B 1 69 ? -11.703 11.031 12.742 1 98.94 69 VAL B N 1
ATOM 1612 C CA . VAL B 1 69 ? -11.719 11.133 11.289 1 98.94 69 VAL B CA 1
ATOM 1613 C C . VAL B 1 69 ? -13.062 10.625 10.75 1 98.94 69 VAL B C 1
ATOM 1615 O O . VAL B 1 69 ? -13.469 9.5 11.039 1 98.94 69 VAL B O 1
ATOM 1618 N N . ILE B 1 70 ? -13.711 11.469 9.984 1 98.88 70 ILE B N 1
ATOM 1619 C CA . ILE B 1 70 ? -15.023 11.125 9.461 1 98.88 70 ILE B CA 1
ATOM 1620 C C . ILE B 1 70 ? -15.008 11.219 7.938 1 98.88 70 ILE B C 1
ATOM 1622 O O . ILE B 1 70 ? -14.328 12.07 7.367 1 98.88 70 ILE B O 1
ATOM 1626 N N . ASP B 1 71 ? -15.703 10.281 7.266 1 98.75 71 ASP B N 1
ATOM 1627 C CA . ASP B 1 71 ? -15.797 10.383 5.812 1 98.75 71 ASP B CA 1
ATOM 1628 C C . ASP B 1 71 ? -16.984 11.242 5.395 1 98.75 71 ASP B C 1
ATOM 1630 O O . ASP B 1 71 ? -17.734 11.727 6.242 1 98.75 71 ASP B O 1
ATOM 1634 N N . SER B 1 72 ? -17.141 11.531 4.133 1 98.56 72 SER B N 1
ATOM 1635 C CA . SER B 1 72 ? -18.141 12.461 3.617 1 98.56 72 SER B CA 1
ATOM 1636 C C . SER B 1 72 ? -19.547 1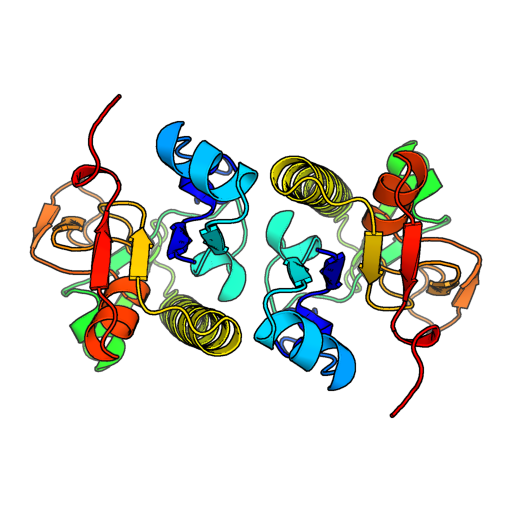1.922 3.805 1 98.56 72 SER B C 1
ATOM 1638 O O . SER B 1 72 ? -20.531 12.648 3.627 1 98.56 72 SER B O 1
ATOM 1640 N N . LYS B 1 73 ? -19.641 10.68 4.191 1 98.44 73 LYS B N 1
ATOM 1641 C CA . LYS B 1 73 ? -20.938 10.078 4.469 1 98.44 73 LYS B CA 1
ATOM 1642 C C . LYS B 1 73 ? -21.203 9.977 5.969 1 98.44 73 LYS B C 1
ATOM 1644 O O . LYS B 1 73 ? -22.172 9.359 6.398 1 98.44 73 LYS B O 1
ATOM 1649 N N . GLY B 1 74 ? -20.281 10.445 6.707 1 98.12 74 GLY B N 1
ATOM 1650 C CA . GLY B 1 74 ? -20.484 10.516 8.148 1 98.12 74 GLY B CA 1
ATOM 1651 C C . GLY B 1 74 ? -19.969 9.289 8.875 1 98.12 74 GLY B C 1
ATOM 1652 O O . GLY B 1 74 ? -20.172 9.148 10.086 1 98.12 74 GLY B O 1
ATOM 1653 N N . GLN B 1 75 ? -19.328 8.359 8.195 1 98.38 75 GLN B N 1
ATOM 1654 C CA . GLN B 1 75 ? -18.812 7.152 8.836 1 98.38 75 GLN B CA 1
ATOM 1655 C C . GLN B 1 75 ? -17.484 7.43 9.547 1 98.38 75 GLN B C 1
ATOM 1657 O O . GLN B 1 75 ? -16.641 8.164 9.031 1 98.38 75 GLN B O 1
ATOM 1662 N N . ASN B 1 76 ? -17.375 6.879 10.758 1 98.81 76 ASN B N 1
ATOM 1663 C CA . ASN B 1 76 ? -16.156 7.008 11.547 1 98.81 76 ASN B CA 1
ATOM 1664 C C . ASN B 1 76 ? -15.031 6.121 11 1 98.81 76 ASN B C 1
ATOM 1666 O O . ASN B 1 76 ? -15.156 4.895 10.992 1 98.81 76 ASN B O 1
ATOM 1670 N N . GLN B 1 77 ? -13.914 6.738 10.531 1 98.88 77 GLN B N 1
ATOM 1671 C CA . GLN B 1 77 ? -12.797 6 9.961 1 98.88 77 GLN B CA 1
ATOM 1672 C C . GLN B 1 77 ? -11.555 6.109 10.844 1 98.88 77 GLN B C 1
ATOM 1674 O O . GLN B 1 77 ? -10.445 5.781 10.414 1 98.88 77 GLN B O 1
ATOM 1679 N N . THR B 1 78 ? -11.656 6.52 12.086 1 98.94 78 THR B N 1
ATOM 1680 C CA . THR B 1 78 ? -10.562 6.883 12.984 1 98.94 78 THR B CA 1
ATOM 1681 C C . THR B 1 78 ? -9.578 5.723 13.133 1 98.94 78 THR B C 1
ATOM 1683 O O . THR B 1 78 ? -8.367 5.902 12.984 1 98.94 78 THR B O 1
ATOM 1686 N N . GLU B 1 79 ? -10.094 4.578 13.398 1 98.88 79 GLU B N 1
ATOM 1687 C CA . GLU B 1 79 ? -9.219 3.445 13.695 1 98.88 79 GLU B CA 1
ATOM 1688 C C . GLU B 1 79 ? -8.367 3.078 12.484 1 98.88 79 GLU B C 1
ATOM 1690 O O . GLU B 1 79 ? -7.207 2.684 12.633 1 98.88 79 GLU B O 1
ATOM 1695 N N . LYS B 1 80 ? -8.93 3.184 11.289 1 98.81 80 LYS B N 1
ATOM 1696 C CA . LYS B 1 80 ? -8.188 2.877 10.078 1 98.81 80 LYS B CA 1
ATOM 1697 C C . LYS B 1 80 ? -7.074 3.893 9.844 1 98.81 80 LYS B C 1
ATOM 1699 O O . LYS B 1 80 ? -5.984 3.533 9.383 1 98.81 80 LYS B O 1
ATOM 1704 N N . PHE B 1 81 ? -7.328 5.148 10.125 1 98.94 81 PHE B N 1
ATOM 1705 C CA . PHE B 1 81 ? -6.312 6.184 9.984 1 98.94 81 PHE B CA 1
ATOM 1706 C C . PHE B 1 81 ? -5.195 5.988 11.008 1 98.94 81 PHE B C 1
ATOM 1708 O O . PHE B 1 81 ? -4.02 6.164 10.688 1 98.94 81 PHE B O 1
ATOM 1715 N N . LEU B 1 82 ? -5.559 5.641 12.211 1 98.94 82 LEU B N 1
ATOM 1716 C CA . LEU B 1 82 ? -4.559 5.359 13.234 1 98.94 82 LEU B CA 1
ATOM 1717 C C . LEU B 1 82 ? -3.703 4.16 12.852 1 98.94 82 LEU B C 1
ATOM 1719 O O . LEU B 1 82 ? -2.477 4.203 12.961 1 98.94 82 LEU B O 1
ATOM 1723 N N . LYS B 1 83 ? -4.352 3.115 12.398 1 98.88 83 LYS B N 1
ATOM 1724 C CA . LYS B 1 83 ? -3.625 1.932 11.953 1 98.88 83 LYS B CA 1
ATOM 1725 C C . LYS B 1 83 ? -2.67 2.273 10.805 1 98.88 83 LYS B C 1
ATOM 1727 O O . LYS B 1 83 ? -1.516 1.844 10.812 1 98.88 83 LYS B O 1
ATOM 1732 N N . GLY B 1 84 ? -3.188 3.035 9.836 1 98.88 84 GLY B N 1
ATOM 1733 C CA . GLY B 1 84 ? -2.355 3.465 8.719 1 98.88 84 GLY B CA 1
ATOM 1734 C C . GLY B 1 84 ? -1.125 4.238 9.164 1 98.88 84 GLY B C 1
ATOM 1735 O O . GLY B 1 84 ? -0.035 4.039 8.625 1 98.88 84 GLY B O 1
ATOM 1736 N N . ALA B 1 85 ? -1.296 5.117 10.117 1 98.94 85 ALA B N 1
ATOM 1737 C CA . ALA B 1 85 ? -0.183 5.895 10.656 1 98.94 85 ALA B CA 1
ATOM 1738 C C . ALA B 1 85 ? 0.855 4.984 11.305 1 98.94 85 ALA B C 1
ATOM 1740 O O . ALA B 1 85 ? 2.057 5.137 11.07 1 98.94 85 ALA B O 1
ATOM 1741 N N . ARG B 1 86 ? 0.387 4.031 12.086 1 98.88 86 ARG B N 1
ATOM 1742 C CA . ARG B 1 86 ? 1.292 3.115 12.773 1 98.88 86 ARG B CA 1
ATOM 1743 C C . ARG B 1 86 ? 2.045 2.24 11.773 1 98.88 86 ARG B C 1
ATOM 1745 O O . ARG B 1 86 ? 3.246 2.004 11.93 1 98.88 86 ARG B O 1
ATOM 1752 N N . GLU B 1 87 ? 1.351 1.756 10.789 1 98.75 87 GLU B N 1
ATOM 1753 C CA . GLU B 1 87 ? 2.008 0.947 9.773 1 98.75 87 GLU B CA 1
ATOM 1754 C C . GLU B 1 87 ? 3.037 1.767 8.992 1 98.75 87 GLU B C 1
ATOM 1756 O O . GLU B 1 87 ? 4.094 1.254 8.625 1 98.75 87 GLU B O 1
ATOM 1761 N N . THR B 1 88 ? 2.703 3 8.711 1 98.88 88 THR B N 1
ATOM 1762 C CA . THR B 1 88 ? 3.645 3.881 8.023 1 98.88 88 THR B CA 1
ATOM 1763 C C . THR B 1 88 ? 4.914 4.059 8.852 1 98.88 88 THR B C 1
ATOM 1765 O O . THR B 1 88 ? 6.023 3.967 8.328 1 98.88 88 THR B O 1
ATOM 1768 N N . LEU B 1 89 ? 4.762 4.34 10.141 1 98.88 89 LEU B N 1
ATOM 1769 C CA . LEU B 1 89 ? 5.918 4.465 11.023 1 98.88 89 LEU B CA 1
ATOM 1770 C C . LEU B 1 89 ? 6.742 3.182 11.023 1 98.88 89 LEU B C 1
ATOM 1772 O O . LEU B 1 89 ? 7.973 3.23 10.984 1 98.88 89 LEU B O 1
ATOM 1776 N N . LYS B 1 90 ? 6.043 2.068 11.109 1 98.5 90 LYS B N 1
ATOM 1777 C CA . LYS B 1 90 ? 6.715 0.773 11.047 1 98.5 90 LYS B CA 1
ATOM 1778 C C . LYS B 1 90 ? 7.559 0.647 9.789 1 98.5 90 LYS B C 1
ATOM 1780 O O . LYS B 1 90 ? 8.727 0.242 9.852 1 98.5 90 LYS B O 1
ATOM 1785 N N . VAL B 1 91 ? 7.016 0.983 8.633 1 98.62 91 VAL B N 1
ATOM 1786 C CA . VAL B 1 91 ? 7.715 0.924 7.355 1 98.62 91 VAL B CA 1
ATOM 1787 C C . VAL B 1 91 ? 8.938 1.838 7.391 1 98.62 91 VAL B C 1
ATOM 1789 O O . VAL B 1 91 ? 10.031 1.434 7 1 98.62 91 VAL B O 1
ATOM 1792 N N . ALA B 1 92 ? 8.758 3.057 7.836 1 98.69 92 ALA B N 1
ATOM 1793 C CA . ALA B 1 92 ? 9.859 4.016 7.914 1 98.69 92 ALA B CA 1
ATOM 1794 C C . ALA B 1 92 ? 11 3.467 8.766 1 98.69 92 ALA B C 1
ATOM 1796 O O . ALA B 1 92 ? 12.172 3.588 8.398 1 98.69 92 ALA B O 1
ATOM 1797 N N . ARG B 1 93 ? 10.656 2.883 9.844 1 97.88 93 ARG B N 1
ATOM 1798 C CA . ARG B 1 93 ? 11.664 2.32 10.742 1 97.88 93 ARG B CA 1
ATOM 1799 C C . ARG B 1 93 ? 12.367 1.137 10.094 1 97.88 93 ARG B C 1
ATOM 1801 O O . ARG B 1 93 ? 13.586 0.992 10.219 1 97.88 93 ARG B O 1
ATOM 1808 N N . LEU B 1 94 ? 11.609 0.296 9.461 1 97.69 94 LEU B N 1
ATOM 1809 C CA . LEU B 1 94 ? 12.195 -0.854 8.773 1 97.69 94 LEU B CA 1
ATOM 1810 C C . LEU B 1 94 ? 13.25 -0.411 7.773 1 97.69 94 LEU B C 1
ATOM 1812 O O . LEU B 1 94 ? 14.305 -1.042 7.652 1 97.69 94 LEU B O 1
ATOM 1816 N N . TYR B 1 95 ? 12.969 0.682 7.055 1 97.69 95 TYR B N 1
ATOM 1817 C CA . TYR B 1 95 ? 13.883 1.167 6.023 1 97.69 95 TYR B CA 1
ATOM 1818 C C . TYR B 1 95 ? 14.906 2.135 6.613 1 97.69 95 TYR B C 1
ATOM 1820 O O . TYR B 1 95 ? 15.75 2.662 5.891 1 97.69 95 TYR B O 1
ATOM 1828 N N . ASN B 1 96 ? 14.836 2.416 7.902 1 97.25 96 ASN B N 1
ATOM 1829 C CA . ASN B 1 96 ? 15.703 3.365 8.586 1 97.25 96 ASN B CA 1
ATOM 1830 C C . ASN B 1 96 ? 15.625 4.754 7.965 1 97.25 96 ASN B C 1
ATOM 1832 O O . ASN B 1 96 ? 16.641 5.363 7.648 1 97.25 96 ASN B O 1
ATOM 1836 N N . ILE B 1 97 ? 14.422 5.168 7.723 1 98.19 97 ILE B N 1
ATOM 1837 C CA . ILE B 1 97 ? 14.148 6.465 7.113 1 98.19 97 ILE B CA 1
ATOM 1838 C C . ILE B 1 97 ? 13.703 7.457 8.188 1 98.19 97 ILE B C 1
ATOM 1840 O O . ILE B 1 97 ? 12.93 7.109 9.086 1 98.19 97 ILE B O 1
ATOM 1844 N N . LYS B 1 98 ? 14.156 8.773 8.008 1 98.06 98 LYS B N 1
ATOM 1845 C CA . LYS B 1 98 ? 13.781 9.797 8.977 1 98.06 98 LYS B CA 1
ATOM 1846 C C . LYS B 1 98 ? 13.281 11.055 8.273 1 98.06 98 LYS B C 1
ATOM 1848 O O . LYS B 1 98 ? 13.102 12.102 8.906 1 98.06 98 LYS B O 1
ATOM 1853 N N . LYS B 1 99 ? 13.125 11 6.988 1 98.69 99 LYS B N 1
ATOM 1854 C CA . LYS B 1 99 ? 12.609 12.117 6.195 1 98.69 99 LYS B CA 1
ATOM 1855 C C . LYS B 1 99 ? 11.414 11.68 5.348 1 98.69 99 LYS B C 1
ATOM 1857 O O . LYS B 1 99 ? 11.391 10.562 4.828 1 98.69 99 LYS B O 1
ATOM 1862 N N . ALA B 1 100 ? 10.438 12.625 5.262 1 98.88 100 ALA B N 1
ATOM 1863 C CA . ALA B 1 100 ? 9.242 12.305 4.473 1 98.88 100 ALA B CA 1
ATOM 1864 C C . ALA B 1 100 ? 8.773 13.523 3.676 1 98.88 100 ALA B C 1
ATOM 1866 O O . ALA B 1 100 ? 8.828 14.648 4.168 1 98.88 100 ALA B O 1
ATOM 1867 N N . ILE B 1 101 ? 8.391 13.289 2.441 1 98.88 101 ILE B N 1
ATOM 1868 C CA . ILE B 1 101 ? 7.637 14.242 1.632 1 98.88 101 ILE B CA 1
ATOM 1869 C C . ILE B 1 101 ? 6.223 13.719 1.396 1 98.88 101 ILE B C 1
ATOM 1871 O O . ILE B 1 101 ? 6.027 12.75 0.657 1 98.88 101 ILE B O 1
ATOM 1875 N N . LEU B 1 102 ? 5.25 14.391 1.974 1 98.94 102 LEU B N 1
ATOM 1876 C CA . LEU B 1 102 ? 3.893 13.867 2.035 1 98.94 102 LEU B CA 1
ATOM 1877 C C . LEU B 1 102 ? 2.914 14.805 1.336 1 98.94 102 LEU B C 1
ATOM 1879 O O . LEU B 1 102 ? 3.203 15.984 1.153 1 98.94 102 LEU B O 1
ATOM 1883 N N . LYS B 1 103 ? 1.787 14.25 0.893 1 98.88 103 LYS B N 1
ATOM 1884 C CA . LYS B 1 103 ? 0.772 15 0.157 1 98.88 103 LYS B CA 1
ATOM 1885 C C . LYS B 1 103 ? 0.132 16.062 1.036 1 98.88 103 LYS B C 1
ATOM 1887 O O . LYS B 1 103 ? -0.486 15.75 2.055 1 98.88 103 LYS B O 1
ATOM 1892 N N . SER B 1 104 ? 0.157 17.312 0.68 1 98.75 104 SER B N 1
ATOM 1893 C CA . SER B 1 104 ? -0.374 18.453 1.438 1 98.75 104 SER B CA 1
ATOM 1894 C C . SER B 1 104 ? -1.886 18.328 1.609 1 98.75 104 SER B C 1
ATOM 1896 O O . SER B 1 104 ? -2.561 17.703 0.801 1 98.75 104 SER B O 1
ATOM 1898 N N . LYS B 1 105 ? -2.393 18.859 2.785 1 98.75 105 LYS B N 1
ATOM 1899 C CA . LYS B 1 105 ? -3.801 19.094 3.1 1 98.75 105 LYS B CA 1
ATOM 1900 C C . LYS B 1 105 ? -4.523 17.781 3.375 1 98.75 105 LYS B C 1
ATOM 1902 O O . LYS B 1 105 ? -5.684 17.781 3.789 1 98.75 105 LYS B O 1
ATOM 1907 N N . SER B 1 106 ? -3.91 16.656 3.141 1 98.81 106 SER B N 1
ATOM 1908 C CA . SER B 1 106 ? -4.461 15.32 3.355 1 98.81 106 SER B CA 1
ATOM 1909 C C . SER B 1 106 ? -4.754 15.07 4.832 1 98.81 106 SER B C 1
ATOM 1911 O O . SER B 1 106 ? -3.973 15.469 5.699 1 98.81 106 SER B O 1
ATOM 1913 N N . PRO B 1 107 ? -5.84 14.352 5.164 1 98.94 107 PRO B N 1
ATOM 1914 C CA . PRO B 1 107 ? -6.109 14.023 6.566 1 98.94 107 PRO B CA 1
ATOM 1915 C C . PRO B 1 107 ? -5.09 13.047 7.152 1 98.94 107 PRO B C 1
ATOM 1917 O O . PRO B 1 107 ? -5.02 12.883 8.375 1 98.94 107 PRO B O 1
ATOM 1920 N N . SER B 1 108 ? -4.359 12.336 6.359 1 98.94 108 SER B N 1
ATOM 1921 C CA . SER B 1 108 ? -3.283 11.469 6.82 1 98.94 108 SER B CA 1
ATOM 1922 C C . SER B 1 108 ? -1.928 12.156 6.703 1 98.94 108 SER B C 1
ATOM 1924 O O . SER B 1 108 ? -1.185 12.242 7.684 1 98.94 108 SER B O 1
ATOM 1926 N N . CYS B 1 109 ? -1.681 12.758 5.594 1 98.94 109 CYS B N 1
ATOM 1927 C CA . CYS B 1 109 ? -0.327 13.109 5.18 1 98.94 109 CYS B CA 1
ATOM 1928 C C . CYS B 1 109 ? -0.108 14.617 5.262 1 98.94 109 CYS B C 1
ATOM 1930 O O . CYS B 1 109 ? 1.023 15.094 5.141 1 98.94 109 CYS B O 1
ATOM 1932 N N . GLY B 1 110 ? -1.16 15.383 5.43 1 98.88 110 GLY B N 1
ATOM 1933 C CA . GLY B 1 110 ? -0.998 16.828 5.473 1 98.88 110 GLY B CA 1
ATOM 1934 C C . GLY B 1 110 ? -0.068 17.297 6.578 1 98.88 110 GLY B C 1
ATOM 1935 O O . GLY B 1 110 ? -0.081 16.734 7.68 1 98.88 110 GLY B O 1
ATOM 1936 N N . PHE B 1 111 ? 0.651 18.297 6.328 1 98.88 111 PHE B N 1
ATOM 1937 C CA . PHE B 1 111 ? 1.577 18.891 7.289 1 98.88 111 PHE B CA 1
ATOM 1938 C C . PHE B 1 111 ? 1.487 20.406 7.273 1 98.88 111 PHE B C 1
ATOM 1940 O O . PHE B 1 111 ? 1.709 21.031 6.234 1 98.88 111 PHE B O 1
ATOM 1947 N N . GLY B 1 112 ? 1.135 21.031 8.32 1 98.56 112 GLY B N 1
ATOM 1948 C CA . GLY B 1 112 ? 0.989 22.484 8.438 1 98.56 112 GLY B CA 1
ATOM 1949 C C . GLY B 1 112 ? -0.431 22.953 8.203 1 98.56 112 GLY B C 1
ATOM 1950 O O . GLY B 1 112 ? -0.89 23.906 8.852 1 98.56 112 GLY B O 1
ATOM 1951 N N . ARG B 1 113 ? -1.141 22.391 7.246 1 98.62 113 ARG B N 1
ATOM 1952 C CA . ARG B 1 113 ? -2.523 22.75 6.949 1 98.62 113 ARG B CA 1
ATOM 1953 C C . ARG B 1 113 ? -3.326 21.516 6.523 1 98.62 113 ARG B C 1
ATOM 1955 O O . ARG B 1 113 ? -2.84 20.688 5.754 1 98.62 113 ARG B O 1
ATOM 1962 N N . ILE B 1 114 ? -4.566 21.484 6.992 1 98.88 114 ILE B N 1
ATOM 1963 C CA . ILE B 1 114 ? -5.508 20.438 6.605 1 98.88 114 ILE B CA 1
ATOM 1964 C C . ILE B 1 114 ? -6.914 21.031 6.5 1 98.88 114 ILE B C 1
ATOM 1966 O O . ILE B 1 114 ? -7.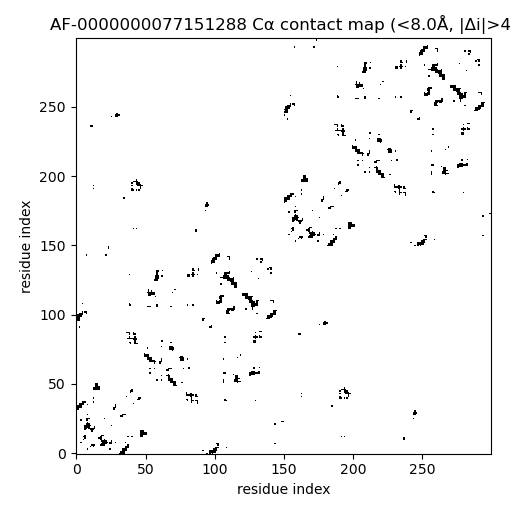148 22.172 6.918 1 98.88 114 ILE B O 1
ATOM 1970 N N . TYR B 1 115 ? -7.801 20.312 5.918 1 98.75 115 TYR B N 1
ATOM 1971 C CA . TYR B 1 115 ? -9.195 20.734 5.859 1 98.75 115 TYR B CA 1
ATOM 1972 C C . TYR B 1 115 ? -9.836 20.688 7.242 1 98.75 115 TYR B C 1
ATOM 1974 O O . TYR B 1 115 ? -9.445 19.875 8.086 1 98.75 115 TYR B O 1
ATOM 1982 N N . ASP B 1 116 ? -10.914 21.375 7.445 1 98.44 116 ASP B N 1
ATOM 1983 C CA . ASP B 1 116 ? -11.383 21.703 8.789 1 98.44 116 ASP B CA 1
ATOM 1984 C C . ASP B 1 116 ? -12.398 20.672 9.281 1 98.44 116 ASP B C 1
ATOM 1986 O O . ASP B 1 116 ? -13.039 20.875 10.312 1 98.44 116 ASP B O 1
ATOM 1990 N N . GLY B 1 117 ? -12.656 19.703 8.555 1 98.44 117 GLY B N 1
ATOM 1991 C CA . GLY B 1 117 ? -13.523 18.625 9.023 1 98.44 117 GLY B CA 1
ATOM 1992 C C . GLY B 1 117 ? -14.984 18.844 8.68 1 98.44 117 GLY B C 1
ATOM 1993 O O . GLY B 1 117 ? -15.836 18.031 9.023 1 98.44 117 GLY B O 1
ATOM 1994 N N . THR B 1 118 ? -15.312 19.953 7.953 1 98 118 THR B N 1
ATOM 1995 C CA . THR B 1 118 ? -16.703 20.266 7.668 1 98 118 THR B CA 1
ATOM 1996 C C . THR B 1 118 ? -17.047 19.953 6.211 1 98 118 THR B C 1
ATOM 1998 O O . THR B 1 118 ? -18.188 20.125 5.781 1 98 118 THR B O 1
ATOM 2001 N N . PHE B 1 119 ? -16.094 19.562 5.465 1 98.31 119 PHE B N 1
ATOM 2002 C CA . PHE B 1 119 ? -16.219 19.25 4.047 1 98.31 119 PHE B CA 1
ATOM 2003 C C . PHE B 1 119 ? -16.625 20.5 3.26 1 98.31 119 PHE B C 1
ATOM 2005 O O . PHE B 1 119 ? -17.25 20.391 2.205 1 98.31 119 PHE B O 1
ATOM 2012 N N . SER B 1 120 ? -16.219 21.703 3.76 1 97.88 120 SER B N 1
ATOM 2013 C CA . SER B 1 120 ? -16.547 22.969 3.111 1 97.88 120 SER B CA 1
ATOM 2014 C C . SER B 1 120 ? -15.398 23.469 2.238 1 97.88 120 SER B C 1
ATOM 2016 O O . SER B 1 120 ? -15.539 24.438 1.506 1 97.88 120 SER B O 1
ATOM 2018 N N . GLY B 1 121 ? -14.281 22.766 2.365 1 98 121 GLY B N 1
ATOM 2019 C CA . GLY B 1 121 ? -13.102 23.219 1.635 1 98 121 GLY B CA 1
ATOM 2020 C C . GLY B 1 121 ? -12.25 24.203 2.412 1 98 121 GLY B C 1
ATOM 2021 O O . GLY B 1 121 ? -11.195 24.625 1.942 1 98 121 GLY B O 1
ATOM 2022 N N . LYS B 1 122 ? -12.664 24.5 3.58 1 98.12 122 LYS B N 1
ATOM 2023 C CA . LYS B 1 122 ? -11.914 25.438 4.422 1 98.12 122 LYS B CA 1
ATOM 2024 C C . LYS B 1 122 ? -10.703 24.766 5.047 1 98.12 122 LYS B C 1
ATOM 2026 O O . LYS B 1 122 ? -10.781 23.625 5.5 1 98.12 122 LYS B O 1
ATOM 2031 N N . LEU B 1 123 ? -9.609 25.516 5.066 1 98.5 123 LEU B N 1
ATOM 2032 C CA . LEU B 1 123 ? -8.367 25 5.629 1 98.5 123 LEU B CA 1
ATOM 2033 C C . LEU B 1 123 ? -8.117 25.578 7.02 1 98.5 123 LEU B C 1
ATOM 2035 O O . LEU B 1 123 ? -8.5 26.719 7.297 1 98.5 123 LEU B O 1
ATOM 2039 N N . ILE B 1 124 ? -7.508 24.781 7.828 1 98.5 124 ILE B N 1
ATOM 2040 C CA . ILE B 1 124 ? -7.039 25.203 9.141 1 98.5 124 ILE B CA 1
ATOM 2041 C C . ILE B 1 124 ? -5.598 24.734 9.352 1 98.5 124 ILE B C 1
ATOM 2043 O O . ILE B 1 124 ? -5.105 23.875 8.617 1 98.5 124 ILE B O 1
ATOM 2047 N N . GLU B 1 125 ? -4.957 25.391 10.312 1 98.44 125 GLU B N 1
ATOM 2048 C CA . GLU B 1 125 ? -3.637 24.906 10.711 1 98.44 125 GLU B CA 1
ATOM 2049 C C . GLU B 1 125 ? -3.725 23.547 11.383 1 98.44 125 GLU B C 1
ATOM 2051 O O . GLU B 1 125 ? -4.629 23.297 12.18 1 98.44 125 GLU B O 1
ATOM 2056 N N . GLY B 1 126 ? -2.791 22.641 11.031 1 98.62 126 GLY B N 1
ATOM 2057 C CA . GLY B 1 126 ? -2.74 21.328 11.625 1 98.62 126 GLY B CA 1
ATOM 2058 C C . GLY B 1 126 ? -2.096 20.281 10.727 1 98.62 126 GLY B C 1
ATOM 2059 O O . GLY B 1 126 ? -1.888 20.531 9.539 1 98.62 126 GLY B O 1
ATOM 2060 N N . ASN B 1 127 ? -1.745 19.234 11.328 1 98.94 127 ASN B N 1
ATOM 2061 C CA . ASN B 1 127 ? -1.177 18.109 10.602 1 98.94 127 ASN B CA 1
ATOM 2062 C C . ASN B 1 127 ? -2.188 16.969 10.453 1 98.94 127 ASN B C 1
ATOM 2064 O O . ASN B 1 127 ? -3.104 16.844 11.266 1 98.94 127 ASN B O 1
ATOM 2068 N N . GLY B 1 128 ? -2.037 16.203 9.352 1 98.94 128 GLY B N 1
ATOM 2069 C CA . GLY B 1 128 ? -2.738 14.938 9.289 1 98.94 128 GLY B CA 1
ATOM 2070 C C . GLY B 1 128 ? -2.25 13.93 10.312 1 98.94 128 GLY B C 1
ATOM 2071 O O . GLY B 1 128 ? -1.215 14.141 10.953 1 98.94 128 GLY B O 1
ATOM 2072 N N . VAL B 1 129 ? -2.943 12.812 10.43 1 99 129 VAL B N 1
ATOM 2073 C CA . VAL B 1 129 ? -2.705 11.828 11.477 1 99 129 VAL B CA 1
ATOM 2074 C C . VAL B 1 129 ? -1.315 11.219 11.305 1 99 129 VAL B C 1
ATOM 2076 O O . VAL B 1 129 ? -0.525 11.18 12.258 1 99 129 VAL B O 1
ATOM 2079 N N . THR B 1 130 ? -1.006 10.711 10.117 1 99 130 THR B N 1
ATOM 2080 C CA . THR B 1 130 ? 0.274 10.07 9.836 1 99 130 THR B CA 1
ATOM 2081 C C . THR B 1 130 ? 1.419 11.07 9.961 1 99 130 THR B C 1
ATOM 2083 O O . THR B 1 130 ? 2.447 10.773 10.57 1 99 130 THR B O 1
ATOM 2086 N N . ALA B 1 131 ? 1.243 12.242 9.352 1 98.94 131 ALA B N 1
ATOM 2087 C CA . ALA B 1 131 ? 2.264 13.281 9.438 1 98.94 131 ALA B CA 1
ATOM 2088 C C . ALA B 1 131 ? 2.576 13.633 10.883 1 98.94 131 ALA B C 1
ATOM 2090 O O . ALA B 1 131 ? 3.744 13.789 11.258 1 98.94 131 ALA B O 1
ATOM 2091 N N . GLU B 1 132 ? 1.544 13.797 11.672 1 98.94 132 GLU B N 1
ATOM 2092 C CA . GLU B 1 132 ? 1.717 14.117 13.086 1 98.94 132 GLU B CA 1
ATOM 2093 C C . GLU B 1 132 ? 2.51 13.023 13.805 1 98.94 132 GLU B C 1
ATOM 2095 O O . GLU B 1 132 ? 3.426 13.32 14.57 1 98.94 132 GLU B O 1
ATOM 2100 N N . LEU B 1 133 ? 2.139 11.789 13.594 1 98.94 133 LEU B N 1
ATOM 2101 C CA . LEU B 1 133 ? 2.832 10.68 14.234 1 98.94 133 LEU B CA 1
ATOM 2102 C C . LEU B 1 133 ? 4.305 10.664 13.844 1 98.94 133 LEU B C 1
ATOM 2104 O O . LEU B 1 133 ? 5.176 10.492 14.703 1 98.94 133 LEU B O 1
ATOM 2108 N N . LEU B 1 134 ? 4.586 10.781 12.516 1 98.94 134 LEU B N 1
ATOM 2109 C CA . LEU B 1 134 ? 5.969 10.781 12.039 1 98.94 134 LEU B CA 1
ATOM 2110 C C . LEU B 1 134 ? 6.758 11.93 12.672 1 98.94 134 LEU B C 1
ATOM 2112 O O . LEU B 1 134 ? 7.859 11.719 13.188 1 98.94 134 LEU B O 1
ATOM 2116 N N . SER B 1 135 ? 6.184 13.148 12.641 1 98.88 135 SER B N 1
ATOM 2117 C CA . SER B 1 135 ? 6.863 14.305 13.219 1 98.88 135 SER B CA 1
ATOM 2118 C C . SER B 1 135 ? 7.137 14.102 14.703 1 98.88 135 SER B C 1
ATOM 2120 O O . SER B 1 135 ? 8.234 14.398 15.18 1 98.88 135 SER B O 1
ATOM 2122 N N . GLY B 1 136 ? 6.188 13.578 15.398 1 98.75 136 GLY B N 1
ATOM 2123 C CA . GLY B 1 136 ? 6.324 13.305 16.812 1 98.75 136 GLY B CA 1
ATOM 2124 C C . GLY B 1 136 ? 7.367 12.242 17.125 1 98.75 136 GLY B C 1
ATOM 2125 O O . GLY B 1 136 ? 7.797 12.102 18.266 1 98.75 136 GLY B O 1
ATOM 2126 N N . ASN B 1 137 ? 7.75 11.523 16.156 1 98.69 137 ASN B N 1
ATOM 2127 C CA . ASN B 1 137 ? 8.766 10.484 16.312 1 98.69 137 ASN B CA 1
ATOM 2128 C C . ASN B 1 137 ? 10.094 10.898 15.688 1 98.69 137 ASN B C 1
ATOM 2130 O O . ASN B 1 137 ? 10.898 10.047 15.32 1 98.69 137 ASN B O 1
ATOM 2134 N N . GLY B 1 138 ? 10.281 12.148 15.414 1 98.38 138 GLY B N 1
ATOM 2135 C CA . GLY B 1 138 ? 11.586 12.68 15.062 1 98.38 138 GLY B CA 1
ATOM 2136 C C . GLY B 1 138 ? 11.812 12.773 13.57 1 98.38 138 GLY B C 1
ATOM 2137 O O . GLY B 1 138 ? 12.93 13.023 13.117 1 98.38 138 GLY B O 1
ATOM 2138 N N . PHE B 1 139 ? 10.836 12.594 12.812 1 98.75 139 PHE B N 1
ATOM 2139 C CA . PHE B 1 139 ? 10.984 12.703 11.367 1 98.75 139 PHE B CA 1
ATOM 2140 C C . PHE B 1 139 ? 11 14.164 10.93 1 98.75 139 PHE B C 1
ATOM 2142 O O . PHE B 1 139 ? 10.266 14.984 11.477 1 98.75 139 PHE B O 1
ATOM 2149 N N . GLU B 1 140 ? 11.844 14.438 9.969 1 98.69 140 GLU B N 1
ATOM 2150 C CA . GLU B 1 140 ? 11.664 15.648 9.18 1 98.69 140 GLU B CA 1
ATOM 2151 C C . GLU B 1 140 ? 10.555 15.484 8.148 1 98.69 140 GLU B C 1
ATOM 2153 O O . GLU B 1 140 ? 10.68 14.688 7.215 1 98.69 140 GLU B O 1
ATOM 2158 N N . VAL B 1 141 ? 9.469 16.234 8.312 1 98.81 141 VAL B N 1
ATOM 2159 C CA . VAL B 1 141 ? 8.312 16.078 7.434 1 98.81 141 VAL B CA 1
ATOM 2160 C C . VAL B 1 141 ? 8.117 17.344 6.598 1 98.81 141 VAL B C 1
ATOM 2162 O O . VAL B 1 141 ? 8.172 18.453 7.125 1 98.81 141 VAL B O 1
ATOM 2165 N N . MET B 1 142 ? 7.988 17.219 5.336 1 98.25 142 MET B N 1
ATOM 2166 C CA . MET B 1 142 ? 7.621 18.297 4.422 1 98.25 142 MET B CA 1
ATOM 2167 C C . MET B 1 142 ? 6.535 17.844 3.451 1 98.25 142 MET B C 1
ATOM 2169 O O . MET B 1 142 ? 6.164 16.672 3.434 1 98.25 142 MET B O 1
ATOM 2173 N N . THR B 1 143 ? 5.938 18.781 2.68 1 98.56 143 THR B N 1
ATOM 2174 C CA . THR B 1 143 ? 4.969 18.453 1.635 1 98.56 143 THR B CA 1
ATOM 2175 C C . THR B 1 143 ? 5.523 18.812 0.258 1 98.56 143 THR B C 1
ATOM 2177 O O . THR B 1 143 ? 6.613 19.375 0.148 1 98.56 143 THR B O 1
ATOM 2180 N N . GLU B 1 144 ? 4.754 18.391 -0.773 1 97.75 144 GLU B N 1
ATOM 2181 C CA . GLU B 1 144 ? 5.191 18.719 -2.131 1 97.75 144 GLU B CA 1
ATOM 2182 C C . GLU B 1 144 ? 5.199 20.219 -2.369 1 97.75 144 GLU B C 1
ATOM 2184 O O . GLU B 1 144 ? 5.828 20.703 -3.314 1 97.75 144 GLU B O 1
ATOM 2189 N N . GLU B 1 145 ? 4.527 20.984 -1.52 1 96.12 145 GLU B N 1
ATOM 2190 C CA . GLU B 1 145 ? 4.508 22.438 -1.64 1 96.12 145 GLU B CA 1
ATOM 2191 C C . GLU B 1 145 ? 5.844 23.031 -1.218 1 96.12 145 GLU B C 1
ATOM 2193 O O . GLU B 1 145 ? 6.125 24.203 -1.518 1 96.12 145 GLU B O 1
ATOM 2198 N N . ASP B 1 146 ? 6.625 22.266 -0.519 1 92.56 146 ASP B N 1
ATOM 2199 C CA . ASP B 1 146 ? 7.914 22.719 0.002 1 92.56 146 ASP B CA 1
ATOM 2200 C C . ASP B 1 146 ? 9.039 22.438 -0.99 1 92.56 146 ASP B C 1
ATOM 2202 O O . ASP B 1 146 ? 10.18 22.844 -0.775 1 92.56 146 ASP B O 1
ATOM 2206 N N . ILE B 1 147 ? 8.766 21.672 -2.02 1 87.94 147 ILE B N 1
ATOM 2207 C CA . ILE B 1 147 ? 9.805 21.281 -2.961 1 87.94 147 ILE B CA 1
ATOM 2208 C C . ILE B 1 147 ? 9.844 22.25 -4.137 1 87.94 147 ILE B C 1
ATOM 2210 O O . ILE B 1 147 ? 8.82 22.844 -4.484 1 87.94 147 ILE B O 1
ATOM 2214 N N . PRO B 1 148 ? 11.094 22.391 -4.551 1 74.56 148 PRO B N 1
ATOM 2215 C CA . PRO B 1 148 ? 11.203 23.266 -5.715 1 74.56 148 PRO B CA 1
ATOM 2216 C C . PRO B 1 148 ? 10.398 22.781 -6.914 1 74.56 148 PRO B C 1
ATOM 2218 O O . PRO B 1 148 ? 10.305 21.562 -7.137 1 74.56 148 PRO B O 1
ATOM 2221 N N . LYS B 1 149 ? 9.547 23.578 -7.254 1 64.12 149 LYS B N 1
ATOM 2222 C CA . LYS B 1 149 ? 8.867 23.25 -8.5 1 64.12 149 LYS B CA 1
ATOM 2223 C C . LYS B 1 149 ? 9.859 23.172 -9.664 1 64.12 149 LYS B C 1
ATOM 2225 O O . LYS B 1 149 ? 10.75 24.016 -9.781 1 64.12 149 LYS B O 1
ATOM 2230 N N . LYS B 1 150 ? 10.195 22.188 -10.312 1 43.31 150 LYS B N 1
ATOM 2231 C CA . LYS B 1 150 ? 11.023 22.281 -11.516 1 43.31 150 LYS B CA 1
ATOM 2232 C C . LYS B 1 150 ? 10.312 23.062 -12.617 1 43.31 150 LYS B C 1
ATOM 2234 O O . LYS B 1 150 ? 9.086 23.031 -12.711 1 43.31 150 LYS B O 1
#